Protein AF-A0A9E3WPT4-F1 (afdb_monomer)

pLDDT: mean 76.48, std 18.22, range [34.94, 95.88]

Solvent-accessible surface area (backbone atoms only — not comparable to full-atom values): 12917 Å² total; per-residue (Å²): 136,91,83,82,88,86,89,80,91,78,80,76,71,70,62,62,64,60,50,56,58,52,52,56,56,56,51,59,51,50,57,51,51,53,52,52,54,53,48,54,56,51,51,53,53,50,54,52,56,68,69,50,77,74,81,88,74,77,79,84,91,82,75,97,67,90,73,91,76,73,57,68,66,56,52,54,53,46,52,53,52,49,55,49,52,53,52,55,50,52,53,53,50,53,56,47,50,60,48,50,62,55,49,76,74,51,77,76,76,55,75,64,45,82,45,80,50,66,48,78,40,80,46,77,50,76,61,94,73,80,49,46,66,57,7,30,74,76,37,60,48,86,89,58,65,92,91,59,74,45,26,46,73,66,78,67,44,77,45,45,77,34,34,31,45,35,38,37,35,35,49,50,91,42,33,37,39,37,41,30,41,33,49,40,44,94,91,52,72,42,79,53,32,44,36,41,31,37,48,75,37,87,90,74,35,68,53,76,50,69,49,68,73,128

Mean predicted aligned error: 20.6 Å

Structure (mmCIF, N/CA/C/O backbone):
data_AF-A0A9E3WPT4-F1
#
_entry.id   AF-A0A9E3WPT4-F1
#
loop_
_atom_site.group_PDB
_atom_site.id
_atom_site.type_symbol
_atom_site.label_atom_id
_atom_site.label_alt_id
_atom_site.label_comp_id
_atom_site.label_asym_id
_atom_site.label_entity_id
_atom_site.label_seq_id
_atom_site.pdbx_PDB_ins_code
_atom_site.Cartn_x
_atom_site.Cartn_y
_atom_site.Cartn_z
_atom_site.occupancy
_atom_site.B_iso_or_equiv
_atom_site.auth_seq_id
_atom_site.auth_comp_id
_atom_site.auth_asym_id
_atom_site.auth_atom_id
_atom_site.pdbx_PDB_model_num
ATOM 1 N N . MET A 1 1 ? -0.551 27.616 -55.179 1.00 40.03 1 MET A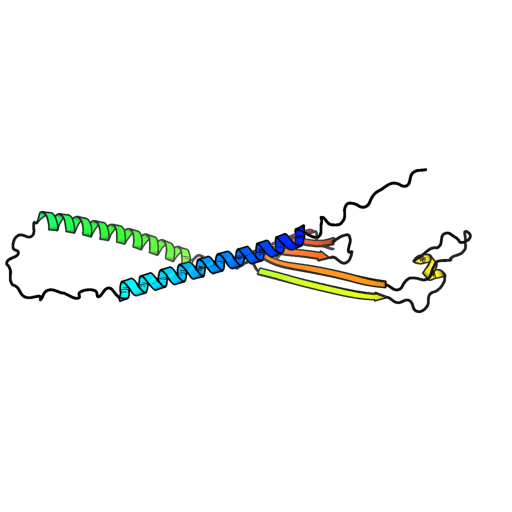 N 1
ATOM 2 C CA . MET A 1 1 ? -0.045 26.394 -54.520 1.00 40.03 1 MET A CA 1
AT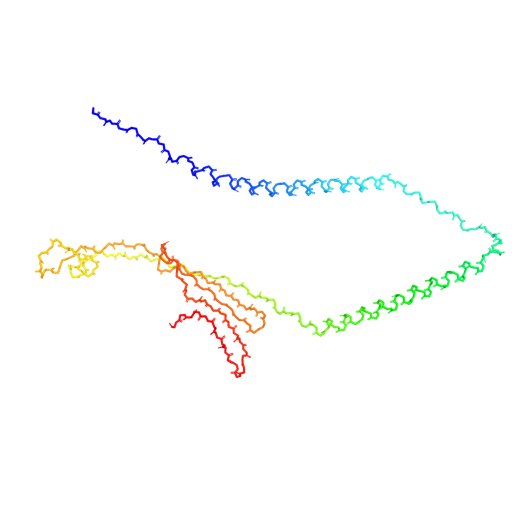OM 3 C C . MET A 1 1 ? 0.014 26.704 -53.032 1.00 40.03 1 MET A C 1
ATOM 5 O O . MET A 1 1 ? 0.693 27.646 -52.651 1.00 40.03 1 MET A O 1
ATOM 9 N N . ASN A 1 2 ? -0.850 26.050 -52.256 1.00 39.38 2 ASN A N 1
ATOM 10 C CA . ASN A 1 2 ? -1.179 26.371 -50.864 1.00 39.38 2 ASN A CA 1
ATOM 11 C C . ASN A 1 2 ? -0.056 25.981 -49.898 1.00 39.38 2 ASN A C 1
ATOM 13 O O . ASN A 1 2 ? 0.391 24.839 -49.936 1.00 39.38 2 ASN A O 1
ATOM 17 N N . ILE A 1 3 ? 0.295 26.871 -48.966 1.00 42.94 3 ILE A N 1
ATOM 18 C CA . ILE A 1 3 ? 0.948 26.488 -47.709 1.00 42.94 3 ILE A CA 1
ATOM 19 C C . ILE A 1 3 ? 0.059 26.988 -46.572 1.00 42.94 3 ILE A C 1
ATOM 21 O O . ILE A 1 3 ? -0.191 28.181 -46.416 1.00 42.94 3 ILE A O 1
ATOM 25 N N . SER A 1 4 ? -0.500 26.012 -45.864 1.00 37.66 4 SER A N 1
ATOM 26 C CA . SER A 1 4 ? -1.520 26.148 -44.834 1.00 37.66 4 SER A CA 1
ATOM 27 C C . SER A 1 4 ? -0.923 26.606 -43.508 1.00 37.66 4 SER A C 1
ATOM 29 O O . SER A 1 4 ? 0.033 26.027 -43.002 1.00 37.66 4 SER A O 1
ATOM 31 N N . CYS A 1 5 ? -1.597 27.590 -42.924 1.00 45.88 5 CYS A N 1
ATOM 32 C CA . CYS A 1 5 ? -1.591 27.982 -41.521 1.00 45.88 5 CYS A CA 1
ATOM 33 C C . CYS A 1 5 ? -1.822 26.778 -40.579 1.00 45.88 5 CYS A C 1
ATOM 35 O O . CYS A 1 5 ? -2.645 25.922 -40.914 1.00 45.88 5 CYS A O 1
ATOM 37 N N . ARG A 1 6 ? -1.129 26.737 -39.423 1.00 37.81 6 ARG A N 1
ATOM 38 C CA . ARG A 1 6 ? -1.549 26.117 -38.139 1.00 37.81 6 ARG A CA 1
ATOM 39 C C . ARG A 1 6 ? -0.474 26.319 -37.054 1.00 37.81 6 ARG A C 1
ATOM 41 O O . ARG A 1 6 ? 0.350 25.452 -36.795 1.00 37.81 6 ARG A O 1
ATOM 48 N N . THR A 1 7 ? -0.522 27.466 -36.386 1.00 45.69 7 THR A N 1
ATOM 49 C CA . THR A 1 7 ? 0.129 27.718 -35.089 1.00 45.69 7 THR A CA 1
ATOM 50 C C . THR A 1 7 ? -0.937 28.194 -34.116 1.00 45.69 7 THR A C 1
ATOM 52 O O . THR A 1 7 ? -1.120 29.384 -33.923 1.00 45.69 7 THR A O 1
ATOM 55 N N . PHE A 1 8 ? -1.687 27.266 -33.527 1.00 47.69 8 PHE A N 1
ATOM 56 C CA . PHE A 1 8 ? -2.511 27.528 -32.348 1.00 47.69 8 PHE A CA 1
ATOM 57 C C . PHE A 1 8 ? -2.683 26.217 -31.579 1.00 47.69 8 PHE A C 1
ATOM 59 O O . PHE A 1 8 ? -2.848 25.166 -32.190 1.00 47.69 8 PHE A O 1
ATOM 66 N N . SER A 1 9 ? -2.691 26.323 -30.249 1.00 48.53 9 SER A N 1
ATOM 67 C CA . SER A 1 9 ? -2.922 25.253 -29.266 1.00 48.53 9 SER A CA 1
ATOM 68 C C . SER A 1 9 ? -1.677 24.560 -28.696 1.00 48.53 9 SER A C 1
ATOM 70 O O . SER A 1 9 ? -1.458 23.375 -28.910 1.00 48.53 9 SER A O 1
ATOM 72 N N . CYS A 1 10 ? -0.906 25.286 -27.877 1.00 34.94 10 CYS A N 1
ATOM 73 C CA . CYS A 1 10 ? -0.169 24.652 -26.769 1.00 34.94 10 CYS A CA 1
ATOM 74 C C . CYS A 1 10 ? -0.022 25.522 -25.496 1.00 34.94 10 CYS A C 1
ATOM 76 O O . CYS A 1 10 ? 0.506 25.056 -24.495 1.00 34.94 10 CYS A O 1
ATOM 78 N N . CYS A 1 11 ? -0.540 26.760 -25.461 1.00 36.72 11 CYS A N 1
ATOM 79 C CA . CYS A 1 11 ? -0.411 27.637 -24.280 1.00 36.72 11 CYS A CA 1
ATOM 80 C C . CYS A 1 11 ? -1.522 27.501 -23.217 1.00 36.72 11 CYS A C 1
ATOM 82 O O . CYS A 1 11 ? -1.463 28.191 -22.206 1.00 36.72 11 CYS A O 1
ATOM 84 N N . ALA A 1 12 ? -2.532 26.642 -23.395 1.00 42.56 12 ALA A N 1
ATOM 85 C CA . ALA A 1 12 ? -3.694 26.623 -22.491 1.00 42.56 12 ALA A CA 1
ATOM 86 C C . ALA A 1 12 ? -3.575 25.675 -21.278 1.00 42.56 12 ALA A C 1
ATOM 88 O O . ALA A 1 12 ? -4.376 25.784 -20.356 1.00 42.56 12 ALA A O 1
ATOM 89 N N . LEU A 1 13 ? -2.589 24.771 -21.230 1.00 39.16 13 LEU A N 1
ATOM 90 C CA . LEU A 1 13 ? -2.502 23.756 -20.163 1.00 39.16 13 LEU A CA 1
ATOM 91 C C . LEU A 1 13 ? -1.505 24.078 -19.038 1.00 39.16 13 LEU A C 1
ATOM 93 O O . LEU A 1 13 ? -1.578 23.469 -17.976 1.00 39.16 13 LEU A O 1
ATOM 97 N N . ALA A 1 14 ? -0.646 25.087 -19.206 1.00 37.69 14 ALA A N 1
ATOM 98 C CA . ALA A 1 14 ? 0.262 25.535 -18.144 1.00 37.69 14 ALA A CA 1
ATOM 99 C C . ALA A 1 14 ? -0.396 26.505 -17.134 1.00 37.69 14 ALA A C 1
ATOM 101 O O . ALA A 1 14 ? 0.123 26.694 -16.039 1.00 37.69 14 ALA A O 1
ATOM 102 N N . ALA A 1 15 ? -1.558 27.091 -17.454 1.00 39.97 15 ALA A N 1
ATOM 103 C CA . ALA A 1 15 ? -2.248 28.045 -16.573 1.00 39.97 15 ALA A CA 1
ATOM 104 C C . ALA A 1 15 ? -3.173 27.383 -15.524 1.00 39.97 15 ALA A C 1
ATOM 106 O O . ALA A 1 15 ? -3.509 28.004 -14.515 1.00 39.97 15 ALA A O 1
ATOM 107 N N . GLY A 1 16 ? -3.577 26.122 -15.731 1.00 37.72 16 GLY A N 1
ATOM 108 C CA . GLY A 1 16 ? -4.535 25.420 -14.862 1.00 37.72 16 GLY A CA 1
ATOM 109 C C . GLY A 1 16 ? -3.935 24.806 -13.591 1.00 37.72 16 GLY A C 1
ATOM 110 O O . GLY A 1 16 ? -4.623 24.681 -12.586 1.00 37.72 16 GLY A O 1
ATOM 111 N N . ILE A 1 17 ? -2.646 24.453 -13.606 1.00 41.56 17 ILE A N 1
ATOM 112 C CA . ILE A 1 17 ? -1.978 23.801 -12.460 1.00 41.56 17 ILE A CA 1
ATOM 113 C C . ILE A 1 17 ? -1.313 24.840 -11.535 1.00 41.56 17 ILE A C 1
ATOM 115 O O . ILE A 1 17 ? -1.207 24.635 -10.328 1.00 41.56 17 ILE A O 1
ATOM 119 N N . LEU A 1 18 ? -0.953 26.014 -12.066 1.00 36.69 18 LEU A N 1
ATOM 120 C CA . LEU A 1 18 ? -0.495 27.157 -11.262 1.00 36.69 18 LEU A CA 1
ATOM 121 C C . LEU A 1 18 ? -1.641 27.856 -10.505 1.00 36.69 18 LEU A C 1
ATOM 123 O O . LEU A 1 18 ? -1.402 28.471 -9.469 1.00 36.69 18 LEU A O 1
ATOM 127 N N . SER A 1 19 ? -2.889 27.725 -10.964 1.00 43.25 19 SER A N 1
ATOM 128 C CA . SER A 1 19 ? -4.064 28.319 -10.306 1.00 43.25 19 SER A CA 1
ATOM 129 C C . SER A 1 19 ? -4.611 27.472 -9.146 1.00 43.25 19 SER A C 1
ATOM 131 O O . SER A 1 19 ? -5.121 28.037 -8.178 1.00 43.25 19 SER A O 1
ATOM 133 N N . SER A 1 20 ? -4.441 26.144 -9.162 1.00 42.16 20 SER A N 1
ATOM 134 C CA . SER A 1 20 ? -4.868 25.273 -8.052 1.00 42.16 20 SER A CA 1
ATOM 135 C C . SER A 1 20 ? -3.936 25.328 -6.833 1.00 42.16 20 SER A C 1
ATOM 137 O O . SER A 1 20 ? -4.406 25.187 -5.706 1.00 42.16 20 SER A O 1
ATOM 139 N N . LEU A 1 21 ? -2.634 25.582 -7.028 1.00 41.78 21 LEU A N 1
ATOM 140 C CA . LEU A 1 21 ? -1.684 25.797 -5.924 1.00 41.78 21 LEU A CA 1
ATOM 141 C C . LEU A 1 21 ? -1.826 27.184 -5.276 1.00 41.78 21 LEU A C 1
ATOM 143 O O . LEU A 1 21 ? -1.669 27.302 -4.063 1.00 41.78 21 LEU A O 1
ATOM 147 N N . ALA A 1 22 ? -2.196 28.215 -6.044 1.00 44.28 22 ALA A N 1
ATOM 148 C CA . ALA A 1 22 ? -2.520 29.530 -5.488 1.00 44.28 22 ALA A CA 1
ATOM 149 C C . ALA A 1 22 ? -3.795 29.481 -4.622 1.00 44.28 22 ALA A C 1
ATOM 151 O O . ALA A 1 22 ? -3.831 30.055 -3.536 1.00 44.28 22 ALA A O 1
ATOM 152 N N . GLY A 1 23 ? -4.821 28.736 -5.056 1.00 45.69 23 GLY A N 1
ATOM 153 C CA . GLY A 1 23 ? -6.081 28.591 -4.319 1.00 45.69 23 GLY A CA 1
ATOM 154 C C . GLY A 1 23 ? -5.923 27.969 -2.926 1.00 45.69 23 GLY A C 1
ATOM 155 O O . GLY A 1 23 ? -6.520 28.468 -1.974 1.00 45.69 23 GLY A O 1
ATOM 156 N N . ALA A 1 24 ? -5.082 26.939 -2.786 1.00 46.06 24 ALA A N 1
ATOM 157 C CA . ALA A 1 24 ? -4.849 26.262 -1.507 1.00 46.06 24 ALA A CA 1
ATOM 158 C C . ALA A 1 24 ? -4.057 27.121 -0.500 1.00 46.06 24 ALA A C 1
ATOM 160 O O . ALA A 1 24 ? -4.400 27.125 0.681 1.00 46.06 24 ALA A O 1
ATOM 161 N N . LEU A 1 25 ? -3.069 27.909 -0.956 1.00 44.69 25 LEU A N 1
ATOM 162 C CA . LEU A 1 25 ? -2.366 28.865 -0.085 1.00 44.69 25 LEU A CA 1
ATOM 163 C C . LEU A 1 25 ? -3.316 29.961 0.436 1.00 44.69 25 LEU A C 1
ATOM 165 O O . LEU A 1 25 ? -3.292 30.275 1.623 1.00 44.69 25 LEU A O 1
ATOM 169 N N . THR A 1 26 ? -4.216 30.476 -0.415 1.00 56.88 26 THR A N 1
ATOM 170 C CA . THR A 1 26 ? -5.190 31.508 0.005 1.00 56.88 26 THR A CA 1
ATOM 171 C C . THR A 1 26 ? -6.278 30.997 0.950 1.00 56.88 26 THR A C 1
ATOM 173 O O . THR A 1 26 ? -6.945 31.798 1.602 1.00 56.88 26 THR A O 1
ATOM 176 N N . ALA A 1 27 ? -6.540 29.687 0.983 1.00 55.09 27 ALA A N 1
ATOM 177 C CA . ALA A 1 27 ? -7.531 29.110 1.890 1.00 55.09 27 ALA A CA 1
ATOM 178 C C . ALA A 1 27 ? -6.975 29.054 3.321 1.00 55.09 27 ALA A C 1
ATOM 180 O O . ALA A 1 27 ? -7.631 29.512 4.250 1.00 55.09 27 ALA A O 1
ATOM 181 N N . GLN A 1 28 ? -5.724 28.612 3.472 1.00 59.56 28 GLN A N 1
ATOM 182 C CA . GLN A 1 28 ? -5.052 28.553 4.769 1.00 59.56 28 GLN A CA 1
ATOM 183 C C . GLN A 1 28 ? -4.740 29.950 5.345 1.00 59.56 28 GLN A C 1
ATOM 185 O O . GLN A 1 28 ? -4.814 30.141 6.557 1.00 59.56 28 GLN A O 1
ATOM 190 N N . GLU A 1 29 ? -4.443 30.947 4.501 1.00 60.50 29 GLU A N 1
ATOM 191 C CA . GLU A 1 29 ? -4.287 32.343 4.950 1.00 60.50 29 GLU A CA 1
ATOM 192 C C . GLU A 1 29 ? -5.605 32.973 5.428 1.00 60.50 29 GLU A C 1
ATOM 194 O O . GLU A 1 29 ? -5.600 33.746 6.387 1.00 60.50 29 GLU A O 1
ATOM 199 N N . ARG A 1 30 ? -6.740 32.626 4.803 1.00 60.69 30 ARG A N 1
ATOM 200 C CA . ARG A 1 30 ? -8.061 33.125 5.217 1.00 60.69 30 ARG A CA 1
ATOM 201 C C . ARG A 1 30 ? -8.444 32.620 6.606 1.00 60.69 30 ARG A C 1
ATOM 203 O O . ARG A 1 30 ? -8.809 33.437 7.451 1.00 60.69 30 ARG A O 1
ATOM 210 N N . ASP A 1 31 ? -8.248 31.332 6.869 1.00 73.94 31 ASP A N 1
ATOM 211 C CA . ASP A 1 31 ? -8.506 30.736 8.187 1.00 73.94 31 ASP A CA 1
ATOM 212 C C . ASP A 1 31 ? -7.620 31.363 9.276 1.00 73.94 31 ASP A C 1
ATOM 214 O O . ASP A 1 31 ? -8.067 31.614 10.396 1.00 73.94 31 ASP A O 1
ATOM 218 N N . PHE A 1 32 ? -6.363 31.678 8.945 1.00 80.06 32 PHE A N 1
ATOM 219 C CA . PHE A 1 32 ? -5.447 32.321 9.885 1.00 80.06 32 PHE A CA 1
ATOM 220 C C . PHE A 1 32 ? -5.837 33.776 10.190 1.00 80.06 32 PHE A C 1
ATOM 222 O O . PHE A 1 32 ? -5.773 34.192 11.348 1.00 80.06 32 PHE A O 1
ATOM 229 N N . SER A 1 33 ? -6.293 34.538 9.187 1.00 82.69 33 SER A N 1
ATOM 230 C CA . SER A 1 33 ? -6.794 35.904 9.407 1.00 82.69 33 SER A CA 1
ATOM 231 C C . SER A 1 33 ? -8.047 35.936 10.287 1.00 82.69 33 SER A C 1
ATOM 233 O O . SER A 1 33 ? -8.133 36.757 11.197 1.00 82.69 33 SER A O 1
ATOM 235 N N . GLU A 1 34 ? -8.969 34.986 10.100 1.00 87.06 34 GLU A N 1
ATOM 236 C CA . GLU A 1 34 ? -10.194 34.911 10.899 1.00 87.06 34 GLU A CA 1
ATOM 237 C C . GLU A 1 34 ? -9.883 34.584 12.367 1.00 87.06 34 GLU A C 1
ATOM 239 O O . GLU A 1 34 ? -10.488 35.141 13.286 1.00 87.06 34 GLU A O 1
ATOM 244 N N . LEU A 1 35 ? -8.901 33.711 12.611 1.00 86.56 35 LEU A N 1
ATOM 245 C CA . LEU A 1 35 ? -8.448 33.391 13.964 1.00 86.56 35 LEU A CA 1
ATOM 246 C C . LEU A 1 35 ? -7.810 34.597 14.663 1.00 86.56 35 LEU A C 1
ATOM 248 O O . LEU A 1 35 ? -8.087 34.821 15.843 1.00 86.56 35 LEU A O 1
ATOM 252 N N . LEU A 1 36 ? -7.004 35.386 13.948 1.00 90.00 36 LEU A N 1
ATOM 253 C CA . LEU A 1 36 ? -6.407 36.619 14.473 1.00 90.00 36 LEU A CA 1
ATOM 254 C C . LEU A 1 36 ? -7.472 37.663 14.833 1.00 90.00 36 LEU A C 1
ATOM 256 O O . LEU A 1 36 ? -7.416 38.245 15.917 1.00 90.00 36 LEU A O 1
ATOM 260 N N . ASP A 1 37 ? -8.477 37.852 13.979 1.00 92.81 37 ASP A N 1
ATOM 261 C CA . ASP A 1 37 ? -9.569 38.796 14.238 1.00 92.81 37 ASP A CA 1
ATOM 262 C C . ASP A 1 37 ? -10.418 38.375 15.447 1.00 92.81 37 ASP A C 1
ATOM 264 O O . ASP A 1 37 ? -10.778 39.207 16.287 1.00 92.81 37 ASP A O 1
ATOM 268 N N . ARG A 1 38 ? -10.693 37.072 15.596 1.00 91.62 38 ARG A N 1
ATOM 269 C CA . ARG A 1 38 ? -11.413 36.536 16.764 1.00 91.62 38 ARG A CA 1
ATOM 270 C C . ARG A 1 38 ? -10.614 36.689 18.055 1.00 91.62 38 ARG A C 1
ATOM 272 O O . ARG A 1 38 ? -11.216 36.969 19.092 1.00 91.62 38 ARG A O 1
ATOM 279 N N . LEU A 1 39 ? -9.291 36.524 18.000 1.00 93.31 39 LEU A N 1
ATOM 280 C CA . LEU A 1 39 ? -8.411 36.726 19.151 1.00 93.31 39 LEU A CA 1
ATOM 281 C C . LEU A 1 39 ? -8.426 38.195 19.599 1.00 93.31 39 LEU A C 1
ATOM 283 O O . LEU A 1 39 ? -8.692 38.475 20.766 1.00 93.31 39 LEU A O 1
ATOM 287 N N . ASN A 1 40 ? -8.253 39.128 18.658 1.00 92.81 40 ASN A N 1
ATOM 288 C CA . ASN A 1 40 ? -8.274 40.567 18.934 1.00 92.81 40 ASN A CA 1
ATOM 289 C C . ASN A 1 40 ? -9.625 41.026 19.512 1.00 92.81 40 ASN A C 1
ATOM 291 O O . ASN A 1 40 ? -9.674 41.818 20.454 1.00 92.81 40 ASN A O 1
ATOM 295 N N . ALA A 1 41 ? -10.738 40.501 18.989 1.00 94.38 41 ALA A N 1
ATOM 296 C CA . ALA A 1 41 ? -12.070 40.796 19.518 1.00 94.38 41 ALA A CA 1
ATOM 297 C C . ALA A 1 41 ? -12.272 40.258 20.948 1.00 94.38 41 ALA A C 1
ATOM 299 O O . ALA A 1 41 ? -12.946 40.896 21.762 1.00 94.38 41 ALA A O 1
ATOM 300 N N . ALA A 1 42 ? -11.695 39.095 21.266 1.00 91.06 42 ALA A N 1
ATOM 301 C CA . ALA A 1 42 ? -11.746 38.527 22.608 1.00 91.06 42 ALA A CA 1
ATOM 302 C C . ALA A 1 42 ? -10.904 39.340 23.607 1.00 91.06 42 ALA A C 1
ATOM 304 O O . ALA A 1 42 ? -11.383 39.610 24.709 1.00 91.06 42 ALA A O 1
ATOM 305 N N . GLU A 1 43 ? -9.705 39.785 23.217 1.00 91.62 43 GLU A N 1
ATOM 306 C CA . GLU A 1 43 ? -8.851 40.636 24.058 1.00 91.62 43 GLU A CA 1
ATOM 307 C C . GLU A 1 43 ? -9.507 41.985 24.376 1.00 91.62 43 GLU A C 1
ATOM 309 O O . GLU A 1 43 ? -9.530 42.398 25.536 1.00 91.62 43 GLU A O 1
ATOM 314 N N . LEU A 1 44 ? -10.128 42.635 23.385 1.00 93.88 44 LEU A N 1
ATOM 315 C CA . LEU A 1 44 ? -10.851 43.896 23.596 1.00 93.88 44 LEU A CA 1
ATOM 316 C C . LEU A 1 44 ? -11.988 43.755 24.614 1.00 93.88 44 LEU A C 1
ATOM 318 O O . LEU A 1 44 ? -12.183 44.623 25.464 1.00 93.88 44 LEU A O 1
ATOM 322 N N . ARG A 1 45 ? -12.723 42.641 24.563 1.00 88.75 45 ARG A N 1
ATOM 323 C CA . ARG A 1 45 ? -13.820 42.379 25.500 1.00 88.75 45 ARG A CA 1
ATOM 324 C C . ARG A 1 45 ? -13.325 42.164 26.929 1.00 88.75 45 ARG A C 1
ATOM 326 O O . ARG A 1 45 ? -14.007 42.564 27.869 1.00 88.75 45 ARG A O 1
ATOM 333 N N . ILE A 1 46 ? -12.166 41.531 27.102 1.00 84.12 46 ILE A N 1
ATOM 334 C CA . ILE A 1 46 ? -11.552 41.347 28.423 1.00 84.12 46 ILE A CA 1
ATOM 335 C C . ILE A 1 46 ? -11.108 42.700 28.979 1.00 84.12 46 ILE A C 1
ATOM 337 O O . ILE A 1 46 ? -11.451 43.010 30.114 1.00 84.12 46 ILE A O 1
ATOM 341 N N . GLN A 1 47 ? -10.467 43.546 28.169 1.00 86.56 47 GLN A N 1
ATOM 342 C CA . GLN A 1 47 ? -10.085 44.898 28.594 1.00 86.56 47 GLN A CA 1
ATOM 343 C C . GLN A 1 47 ? -11.293 45.757 28.988 1.00 86.56 47 GLN A C 1
ATOM 345 O O . GLN A 1 47 ? -11.231 46.496 29.969 1.00 86.56 47 GLN A O 1
ATOM 350 N N . GLU A 1 48 ? -12.417 45.646 28.273 1.00 86.69 48 GLU A N 1
ATOM 351 C CA . GLU A 1 48 ? -13.655 46.336 28.648 1.00 86.69 48 GLU A CA 1
ATOM 352 C C . GLU A 1 48 ? -14.175 45.855 30.014 1.00 86.69 48 GLU A C 1
ATOM 354 O O . GLU A 1 48 ? -14.545 46.671 30.861 1.00 86.69 48 GLU A O 1
ATOM 359 N N . LEU A 1 49 ? -14.155 44.541 30.259 1.00 79.25 49 LEU A N 1
ATOM 360 C CA . LEU A 1 49 ? -14.572 43.955 31.534 1.00 79.25 49 LEU A CA 1
ATOM 361 C C . LEU A 1 49 ? -13.628 44.317 32.686 1.00 79.25 49 LEU A C 1
ATOM 363 O O . LEU A 1 49 ? -14.104 44.546 33.793 1.00 79.25 49 LEU A O 1
ATOM 367 N N . GLU A 1 50 ? -12.326 44.411 32.427 1.00 77.44 50 GLU A N 1
ATOM 368 C CA . GLU A 1 50 ? -11.325 44.844 33.407 1.00 77.44 50 GLU A CA 1
ATOM 369 C C . GLU A 1 50 ? -11.421 46.344 33.707 1.00 77.44 50 GLU A C 1
ATOM 371 O O . GLU A 1 50 ? -11.227 46.755 34.847 1.00 77.44 50 GLU A O 1
ATOM 376 N N . SER A 1 51 ? -11.780 47.167 32.716 1.00 78.00 51 SER A N 1
ATOM 377 C CA . SER A 1 51 ? -12.010 48.609 32.906 1.00 78.00 51 SER A CA 1
ATOM 378 C C . SER A 1 51 ? -13.288 48.918 33.689 1.00 78.00 51 SER A C 1
ATOM 380 O O . SER A 1 51 ? -13.467 50.018 34.217 1.00 78.00 51 SER A O 1
ATOM 382 N N . ARG A 1 52 ? -14.198 47.944 33.765 1.00 74.69 52 ARG A N 1
ATOM 383 C CA . ARG A 1 52 ? -15.445 48.059 34.502 1.00 74.69 52 ARG A CA 1
ATOM 384 C C . ARG A 1 52 ? -15.195 47.668 35.955 1.00 74.69 52 ARG A C 1
ATOM 386 O O . ARG A 1 52 ? -15.422 46.527 36.343 1.00 74.69 52 ARG A O 1
ATOM 393 N N . ASP A 1 53 ? -14.779 48.644 36.761 1.00 59.88 53 ASP A N 1
ATOM 394 C CA . ASP A 1 53 ? -14.742 48.527 38.222 1.00 59.88 53 ASP A CA 1
ATOM 395 C C . ASP A 1 53 ? -16.090 47.990 38.733 1.00 59.88 53 ASP A C 1
ATOM 397 O O . ASP A 1 53 ? -17.129 48.654 38.667 1.00 59.88 53 ASP A O 1
ATOM 401 N N . VAL A 1 54 ? -16.089 46.748 39.218 1.00 60.28 54 VAL A N 1
ATOM 402 C CA . VAL A 1 54 ? -17.243 46.141 39.882 1.00 60.28 54 VAL A CA 1
ATOM 403 C C . VAL A 1 54 ? -17.408 46.850 41.227 1.00 60.28 54 VAL A C 1
ATOM 405 O O . VAL A 1 54 ? -16.506 46.754 42.063 1.00 60.28 54 VAL A O 1
ATOM 408 N N . PRO A 1 55 ? -18.533 47.534 41.508 1.00 54.09 55 PRO A N 1
ATOM 409 C CA . PRO A 1 55 ? -18.731 48.135 42.816 1.00 54.09 55 PRO A CA 1
ATOM 410 C C . PRO A 1 55 ? -18.884 47.017 43.853 1.00 54.09 55 PRO A C 1
ATOM 412 O O . PRO A 1 55 ? -19.933 46.380 43.948 1.00 54.09 55 PRO A O 1
ATOM 415 N N . GLN A 1 56 ? -17.850 46.779 44.661 1.00 60.12 56 GLN A N 1
ATOM 416 C CA . GLN A 1 56 ? -17.983 46.014 45.898 1.00 60.12 56 GLN A CA 1
ATOM 417 C C . GLN A 1 56 ? -18.698 46.879 46.941 1.00 60.12 56 GLN A C 1
ATOM 419 O O . GLN A 1 56 ? -18.083 47.399 47.867 1.00 60.12 56 GLN A O 1
ATOM 424 N N . HIS A 1 57 ? -20.012 47.059 46.796 1.00 49.31 57 HIS A N 1
ATOM 425 C CA . HIS A 1 57 ? -20.831 47.582 47.883 1.00 49.31 57 HIS A CA 1
ATOM 426 C C . HIS A 1 57 ? -21.712 46.470 48.444 1.00 49.31 57 HIS A C 1
ATOM 428 O O . HIS A 1 57 ? -22.847 46.262 48.023 1.00 49.31 57 HIS A O 1
ATOM 434 N N . LEU A 1 58 ? -21.152 45.729 49.401 1.00 56.66 58 LEU A N 1
ATOM 435 C CA . LEU A 1 58 ? -21.943 44.918 50.318 1.00 56.66 58 LEU A CA 1
ATOM 436 C C . LEU A 1 58 ? -22.511 45.852 51.400 1.00 56.66 58 LEU A C 1
ATOM 438 O O . LEU A 1 58 ? -21.735 46.588 52.018 1.00 56.66 58 LEU A O 1
ATOM 442 N N . PRO A 1 59 ? -23.831 45.856 51.648 1.00 58.97 59 PRO A N 1
ATOM 443 C CA . PRO A 1 59 ? -24.390 46.612 52.758 1.00 58.97 59 PRO A CA 1
ATOM 444 C C . PRO A 1 59 ? -23.950 45.999 54.102 1.00 58.97 59 PRO A C 1
ATOM 446 O O . PRO A 1 59 ? -23.807 44.776 54.205 1.00 58.97 59 PRO A O 1
ATOM 449 N N . PRO A 1 60 ? -23.743 46.818 55.150 1.00 53.09 60 PRO A N 1
ATOM 450 C CA . PRO A 1 60 ? -23.346 46.324 56.462 1.00 53.09 60 PRO A CA 1
ATOM 451 C C . PRO A 1 60 ? -24.467 45.495 57.103 1.00 53.09 60 PRO A C 1
ATOM 453 O O . PRO A 1 60 ? -25.614 45.928 57.216 1.00 53.09 60 PRO A O 1
ATOM 456 N N . ILE A 1 61 ? -24.111 44.291 57.552 1.00 49.91 61 ILE A N 1
ATOM 457 C CA . ILE A 1 61 ? -24.981 43.384 58.303 1.00 49.91 61 ILE A CA 1
ATOM 458 C C . ILE A 1 61 ? -25.123 43.941 59.723 1.00 49.91 61 ILE A C 1
ATOM 460 O O . ILE A 1 61 ? -24.206 43.825 60.533 1.00 49.91 61 ILE A O 1
ATOM 464 N N . GLY A 1 62 ? -26.260 44.570 60.025 1.00 49.00 62 GLY A N 1
ATOM 465 C CA . GLY A 1 62 ? -26.507 45.093 61.369 1.00 49.00 62 GLY A CA 1
ATOM 466 C C . GLY A 1 62 ? -27.691 46.044 61.480 1.00 49.00 62 GLY A C 1
ATOM 467 O O . GLY A 1 62 ? -27.521 47.180 61.905 1.00 49.00 62 GLY A O 1
ATOM 468 N N . ALA A 1 63 ? -28.896 45.597 61.130 1.00 41.97 63 ALA A N 1
ATOM 469 C CA . ALA A 1 63 ? -30.121 46.265 61.561 1.00 41.97 63 ALA A CA 1
ATOM 470 C C . ALA A 1 63 ? -31.158 45.206 61.940 1.00 41.97 63 ALA A C 1
ATOM 472 O O . ALA A 1 63 ? -31.643 44.450 61.103 1.00 41.97 63 ALA A O 1
ATOM 473 N N . SER A 1 64 ? -31.455 45.125 63.234 1.00 55.12 64 SER A N 1
ATOM 474 C CA . SER A 1 64 ? -32.521 44.315 63.812 1.00 55.12 64 SER A CA 1
ATOM 475 C C . SER A 1 64 ? -33.882 44.890 63.407 1.00 55.12 64 SER A C 1
ATOM 477 O O . SER A 1 64 ? -34.434 45.746 64.098 1.00 55.12 64 SER A O 1
ATOM 479 N N . GLY A 1 65 ? -34.406 44.453 62.264 1.00 41.19 65 GLY A N 1
ATOM 480 C CA . GLY A 1 65 ? -35.798 44.657 61.875 1.00 41.19 65 GLY A CA 1
ATOM 481 C C . GLY A 1 65 ? -36.605 43.389 62.139 1.00 41.19 65 GLY A C 1
ATOM 482 O O . GLY A 1 65 ? -36.186 42.298 61.775 1.00 41.19 65 GLY A O 1
ATOM 483 N N . ASN A 1 66 ? -37.766 43.514 62.778 1.00 53.56 66 ASN A N 1
ATOM 484 C CA . ASN A 1 66 ? -38.747 42.434 62.867 1.00 53.56 66 ASN A CA 1
ATOM 485 C C . ASN A 1 66 ? -39.243 42.061 61.456 1.00 53.56 66 ASN A C 1
ATOM 487 O O . ASN A 1 66 ? -40.089 42.760 60.906 1.00 53.56 66 ASN A O 1
ATOM 491 N N . TYR A 1 67 ? -38.774 40.942 60.898 1.00 50.12 67 TYR A N 1
ATOM 492 C CA . TYR A 1 67 ? -39.294 40.346 59.653 1.00 50.12 67 TYR A CA 1
ATOM 493 C C . TYR A 1 67 ? -40.328 39.247 59.953 1.00 50.12 67 TYR A C 1
ATOM 495 O O . TYR A 1 67 ? -40.315 38.168 59.368 1.00 50.12 67 TYR A O 1
ATOM 503 N N . ALA A 1 68 ? -41.221 39.476 60.915 1.00 51.19 68 ALA A N 1
ATOM 504 C CA . ALA A 1 68 ? -42.305 38.542 61.214 1.00 51.19 68 ALA A CA 1
ATOM 505 C C . ALA A 1 68 ? -43.475 38.770 60.243 1.00 51.19 68 ALA A C 1
ATOM 507 O O . ALA A 1 68 ? -44.516 39.308 60.605 1.00 51.19 68 ALA A O 1
ATOM 508 N N . SER A 1 69 ? -43.251 38.448 58.973 1.00 56.31 69 SER A N 1
ATOM 509 C CA . SER A 1 69 ? -44.279 38.170 57.955 1.00 56.31 69 SER A CA 1
ATOM 510 C C . SER A 1 69 ? -43.588 37.717 56.667 1.00 56.31 69 SER A C 1
ATOM 512 O O . SER A 1 69 ? -43.773 38.276 55.591 1.00 56.31 69 SER A O 1
ATOM 514 N N . PHE A 1 70 ? -42.743 36.691 56.785 1.00 53.06 70 PHE A N 1
ATOM 515 C CA . PHE A 1 70 ? -42.373 35.890 55.628 1.00 53.06 70 PHE A CA 1
ATOM 516 C C . PHE A 1 70 ? -43.584 35.017 55.297 1.00 53.06 70 PHE A C 1
ATOM 518 O O . PHE A 1 70 ? -43.990 34.173 56.095 1.00 53.06 70 PHE A O 1
ATOM 525 N N . ASP A 1 71 ? -44.230 35.339 54.184 1.00 60.62 71 ASP A N 1
ATOM 526 C CA . ASP A 1 71 ? -45.431 34.687 53.680 1.00 60.62 71 ASP A CA 1
ATOM 527 C C . ASP A 1 71 ? -45.259 33.157 53.671 1.00 60.62 71 ASP A C 1
ATOM 529 O O . ASP A 1 71 ? -44.402 32.618 52.969 1.00 60.62 71 ASP A O 1
ATOM 533 N N . SER A 1 72 ? -46.077 32.445 54.452 1.00 60.53 72 SER A N 1
ATOM 534 C CA . SER A 1 72 ? -46.055 30.978 54.536 1.00 60.53 72 SER A CA 1
ATOM 535 C C . SER A 1 72 ? -46.323 30.311 53.182 1.00 60.53 72 SER A C 1
ATOM 537 O O . SER A 1 72 ? -45.942 29.157 52.975 1.00 60.53 72 SER A O 1
ATOM 539 N N . SER A 1 73 ? -46.919 31.042 52.232 1.00 62.09 73 SER A N 1
ATOM 540 C CA . SER A 1 73 ? -47.099 30.596 50.851 1.00 62.09 73 SER A CA 1
ATOM 541 C C . SER A 1 73 ? -45.777 30.539 50.069 1.00 62.09 73 SER A C 1
ATOM 543 O O . SER A 1 73 ? -45.567 29.621 49.270 1.00 62.09 73 SER A O 1
ATOM 545 N N . PHE A 1 74 ? -44.850 31.466 50.337 1.00 65.81 74 PHE A N 1
ATOM 546 C CA . PHE A 1 74 ? -43.524 31.485 49.722 1.00 65.81 74 PHE A CA 1
ATOM 547 C C . PHE A 1 74 ? -42.663 30.335 50.246 1.00 65.81 74 PHE A C 1
ATOM 549 O O . PHE A 1 74 ? -41.970 29.688 49.464 1.00 65.81 74 PHE A O 1
ATOM 556 N N . ASP A 1 75 ? -42.764 30.029 51.540 1.00 71.44 75 ASP A N 1
ATOM 557 C CA . ASP A 1 75 ? -42.025 28.933 52.174 1.00 71.44 75 ASP A CA 1
ATOM 558 C C . ASP A 1 75 ? -42.514 27.560 51.676 1.00 71.44 75 ASP A C 1
ATOM 560 O O . ASP A 1 75 ? -41.718 26.695 51.307 1.00 71.44 75 ASP A O 1
ATOM 564 N N . ALA A 1 76 ? -43.833 27.393 51.520 1.00 73.69 76 ALA A N 1
ATOM 565 C CA . ALA A 1 76 ? -44.426 26.198 50.916 1.00 73.69 76 ALA A CA 1
ATOM 566 C C . ALA A 1 76 ? -44.058 26.038 49.425 1.00 73.69 76 ALA A C 1
ATOM 568 O O . ALA A 1 76 ? -43.749 24.934 48.968 1.00 73.69 76 ALA A O 1
ATOM 569 N N . SER A 1 77 ? -44.045 27.138 48.664 1.00 80.44 77 SER A N 1
ATOM 570 C CA . SER A 1 77 ? -43.611 27.157 47.259 1.00 80.44 77 SER A CA 1
ATOM 571 C C . SER A 1 77 ? -42.120 26.826 47.116 1.00 80.44 77 SER A C 1
ATOM 573 O O . SER A 1 77 ? -41.727 26.053 46.237 1.00 80.44 77 SER A O 1
ATOM 575 N N . MET A 1 78 ? -41.282 27.350 48.015 1.00 81.62 78 MET A N 1
ATOM 576 C CA . MET A 1 78 ? -39.848 27.077 48.037 1.00 81.62 78 MET A CA 1
ATOM 577 C C . MET A 1 78 ? -39.561 25.623 48.408 1.00 81.62 78 MET A C 1
ATOM 579 O O . MET A 1 78 ? -38.798 24.969 47.702 1.00 81.62 78 MET A O 1
ATOM 583 N N . ALA A 1 79 ? -40.228 25.086 49.432 1.00 84.19 79 ALA A N 1
ATOM 584 C CA . ALA A 1 79 ? -40.119 23.679 49.811 1.00 84.19 79 ALA A CA 1
ATOM 585 C C . ALA A 1 79 ? -40.518 22.744 48.655 1.00 84.19 79 ALA A C 1
ATOM 587 O O . ALA A 1 79 ? -39.838 21.753 48.389 1.00 84.19 79 ALA A O 1
ATOM 588 N N . GLY A 1 80 ? -41.567 23.092 47.900 1.00 87.38 80 GLY A N 1
ATOM 589 C CA . GLY A 1 80 ? -41.958 22.360 46.693 1.00 87.38 80 GLY A CA 1
ATOM 590 C C . GLY A 1 80 ? -40.885 22.380 45.597 1.00 87.38 80 GLY A C 1
ATOM 591 O O . GLY A 1 80 ? -40.596 21.348 44.989 1.00 87.38 80 GLY A O 1
ATOM 592 N N . ARG A 1 81 ? -40.248 23.535 45.363 1.00 89.00 81 ARG A N 1
ATOM 593 C CA . ARG A 1 81 ? -39.135 23.665 44.404 1.00 89.00 81 ARG A CA 1
ATOM 594 C C . ARG A 1 81 ? -37.892 22.894 44.849 1.00 89.00 81 ARG A C 1
ATOM 596 O O . ARG A 1 81 ? -37.229 22.304 44.001 1.00 89.00 81 ARG A O 1
ATOM 603 N N . LEU A 1 82 ? -37.598 22.885 46.146 1.00 92.56 82 LEU A N 1
ATOM 604 C CA . LEU A 1 82 ? -36.438 22.209 46.726 1.00 92.56 82 LEU A CA 1
ATOM 605 C C . LEU A 1 82 ? -36.581 20.686 46.609 1.00 92.56 82 LEU A C 1
ATOM 607 O O . LEU A 1 82 ? -35.710 20.041 46.035 1.00 92.56 82 LEU A O 1
ATOM 611 N N . ASN A 1 83 ? -37.743 20.145 46.985 1.00 92.56 83 ASN A N 1
ATOM 612 C CA . ASN A 1 83 ? -38.057 18.722 46.811 1.00 92.56 83 ASN A CA 1
ATOM 613 C C . ASN A 1 83 ? -37.974 18.283 45.343 1.00 92.56 83 ASN A C 1
ATOM 615 O O . ASN A 1 83 ? -37.480 17.200 45.028 1.00 92.56 83 ASN A O 1
ATOM 619 N N . ARG A 1 84 ? -38.438 19.132 44.418 1.00 92.31 84 ARG A N 1
ATOM 620 C CA . ARG A 1 84 ? -38.326 18.855 42.985 1.00 92.31 84 ARG A CA 1
ATOM 621 C C . ARG A 1 84 ? -36.866 18.800 42.538 1.00 92.31 84 ARG A C 1
ATOM 623 O O . ARG A 1 84 ? -36.488 17.836 41.878 1.00 92.31 84 ARG A O 1
ATOM 630 N N . LEU A 1 85 ? -36.056 19.789 42.911 1.00 92.75 85 LEU A N 1
ATOM 631 C CA . LEU A 1 85 ? -34.633 19.819 42.565 1.00 92.75 85 LEU A CA 1
ATOM 632 C C . LEU A 1 85 ? -33.884 18.616 43.138 1.00 92.75 85 LEU A C 1
ATOM 634 O O . LEU A 1 85 ? -33.092 18.013 42.422 1.00 92.75 85 LEU A O 1
ATOM 638 N N . GLU A 1 86 ? -34.168 18.225 44.380 1.00 94.00 86 GLU A N 1
ATOM 639 C CA . GLU A 1 86 ? -33.580 17.034 45.000 1.00 94.00 86 GLU A CA 1
ATOM 640 C C . GLU A 1 86 ? -33.966 15.752 44.255 1.00 94.00 86 GLU A C 1
ATOM 642 O O . GLU A 1 86 ? -33.109 14.901 44.012 1.00 94.00 86 GLU A O 1
ATOM 647 N N . SER A 1 87 ? -35.225 15.634 43.819 1.00 93.75 87 SER A N 1
ATOM 648 C CA . SER A 1 87 ? -35.679 14.487 43.024 1.00 93.75 87 SER A CA 1
ATOM 649 C C . SER A 1 87 ? -35.023 14.430 41.639 1.00 93.75 87 SER A C 1
ATOM 651 O O . SER A 1 87 ? -34.552 13.371 41.225 1.00 93.75 87 SER A O 1
ATOM 653 N N . GLU A 1 88 ? -34.914 15.568 40.945 1.00 93.88 88 GLU A N 1
ATOM 654 C CA . GLU A 1 88 ? -34.240 15.666 39.645 1.00 93.88 88 GLU A CA 1
ATOM 655 C C . GLU A 1 88 ? -32.741 15.343 39.791 1.00 93.88 88 GLU A C 1
ATOM 657 O O . GLU A 1 88 ? -32.178 14.611 38.976 1.00 93.88 88 GLU A O 1
ATOM 662 N N . TRP A 1 89 ? -32.105 15.792 40.878 1.00 90.81 89 TRP A N 1
ATOM 663 C CA . TRP A 1 89 ? -30.717 15.454 41.201 1.00 90.81 89 TRP A CA 1
ATOM 664 C C . TRP A 1 89 ? -30.506 13.971 41.507 1.00 90.81 89 TRP A C 1
ATOM 666 O O . TRP A 1 89 ? -29.499 13.401 41.084 1.00 90.81 89 TRP A O 1
ATOM 676 N N . ALA A 1 90 ? -31.431 13.333 42.227 1.00 92.94 90 ALA A N 1
ATOM 677 C CA . ALA A 1 90 ? -31.348 11.907 42.532 1.00 92.94 90 ALA A CA 1
ATOM 678 C C . ALA A 1 90 ? -31.410 11.053 41.255 1.00 92.94 90 ALA A C 1
ATOM 680 O O . ALA A 1 90 ? -30.616 10.126 41.096 1.00 92.94 90 ALA A O 1
ATOM 681 N N . VAL A 1 91 ? -32.293 11.413 40.316 1.00 91.75 91 VAL A N 1
ATOM 682 C CA . VAL A 1 91 ? -32.415 10.739 39.013 1.00 91.75 91 VAL A CA 1
ATOM 683 C C . VAL A 1 91 ? -31.147 10.911 38.177 1.00 91.75 91 VAL A C 1
ATOM 685 O O . VAL A 1 91 ? -30.641 9.936 37.626 1.00 91.75 91 VAL A O 1
ATOM 688 N N . LEU A 1 92 ? -30.600 12.129 38.106 1.00 87.19 92 LEU A N 1
ATOM 689 C CA . LEU A 1 92 ? -29.365 12.389 37.361 1.00 87.19 92 LEU A CA 1
ATOM 690 C C . LEU A 1 92 ? -28.172 11.630 37.945 1.00 87.19 92 LEU A C 1
ATOM 692 O O . LEU A 1 92 ? -27.377 11.082 37.188 1.00 87.19 92 LEU A O 1
ATOM 696 N N . ARG A 1 93 ? -28.067 11.547 39.276 1.00 87.50 93 ARG A N 1
ATOM 697 C CA . ARG A 1 93 ? -26.995 10.798 39.942 1.00 87.50 93 ARG A CA 1
ATOM 698 C C . ARG A 1 93 ? -27.091 9.302 39.660 1.00 87.50 93 ARG A C 1
ATOM 700 O O . ARG A 1 93 ? -26.076 8.703 39.334 1.00 87.50 93 ARG A O 1
ATOM 707 N N . ALA A 1 94 ? -28.289 8.720 39.738 1.00 85.31 94 ALA A N 1
ATOM 708 C CA . ALA A 1 94 ? -28.503 7.315 39.390 1.00 85.31 94 ALA A CA 1
ATOM 709 C C . ALA A 1 94 ? -28.141 7.037 37.920 1.00 85.31 94 ALA A C 1
ATOM 711 O O . ALA A 1 94 ? -27.423 6.088 37.629 1.00 85.31 94 ALA A O 1
ATOM 712 N N . ALA A 1 95 ? -28.545 7.923 37.005 1.00 84.19 95 ALA A N 1
ATOM 713 C CA . ALA A 1 95 ? -28.200 7.806 35.591 1.00 84.19 95 ALA A CA 1
ATOM 714 C C . ALA A 1 95 ? -26.696 7.976 35.311 1.00 84.19 95 ALA A C 1
ATOM 716 O O . ALA A 1 95 ? -26.202 7.424 34.331 1.00 84.19 95 ALA A O 1
ATOM 717 N N . GLU A 1 96 ? -25.966 8.752 36.116 1.00 80.31 96 GLU A N 1
ATOM 718 C CA . GLU A 1 96 ? -24.509 8.886 36.002 1.00 80.31 96 GLU A CA 1
ATOM 719 C C . GLU A 1 96 ? -23.798 7.630 36.528 1.00 80.31 96 GLU A C 1
ATOM 721 O O . GLU A 1 96 ? -22.916 7.109 35.853 1.00 80.31 96 GLU A O 1
ATOM 726 N N . MET A 1 97 ? -24.255 7.078 37.659 1.00 72.00 97 MET A N 1
ATOM 727 C CA . MET A 1 97 ? -23.725 5.824 38.210 1.00 72.00 97 MET A CA 1
ATOM 728 C C . MET A 1 97 ? -23.935 4.639 37.258 1.00 72.00 97 MET A C 1
ATOM 730 O O . MET A 1 97 ? -22.994 3.894 37.006 1.00 72.00 97 MET A O 1
ATOM 734 N N . ASP A 1 98 ? -25.109 4.532 36.626 1.00 73.88 98 ASP A N 1
ATOM 735 C CA . ASP A 1 98 ? -25.380 3.515 35.597 1.00 73.88 98 ASP A CA 1
ATOM 736 C C . ASP A 1 98 ? -24.468 3.654 34.363 1.00 73.88 98 ASP A C 1
ATOM 738 O O . ASP A 1 98 ? -24.201 2.674 33.661 1.00 73.88 98 ASP A O 1
ATOM 742 N N . LYS A 1 99 ? -24.027 4.876 34.029 1.00 70.00 99 LYS A N 1
ATOM 743 C CA . LYS A 1 99 ? -23.071 5.097 32.932 1.00 70.00 99 LYS A CA 1
ATOM 744 C C . LYS A 1 99 ? -21.662 4.713 33.348 1.00 70.00 99 LYS A C 1
ATOM 746 O O . LYS A 1 99 ? -20.930 4.216 32.501 1.00 70.00 99 LYS A O 1
ATOM 751 N N . ASP A 1 100 ? -21.277 4.975 34.590 1.00 64.62 100 ASP A N 1
ATOM 752 C CA . ASP A 1 100 ? -19.938 4.672 35.086 1.00 64.62 100 ASP A CA 1
ATOM 753 C C . ASP A 1 100 ? -19.743 3.161 35.277 1.00 64.62 100 ASP A C 1
ATOM 755 O O . ASP A 1 100 ? -18.752 2.628 34.788 1.00 64.62 100 ASP A O 1
ATOM 759 N N . GLU A 1 101 ? -20.743 2.435 35.791 1.00 62.25 101 GLU A N 1
ATOM 760 C CA . GLU A 1 101 ? -20.715 0.961 35.821 1.00 62.25 101 GLU A CA 1
ATOM 761 C C . GLU A 1 101 ? -20.594 0.354 34.411 1.00 62.25 101 GLU A C 1
ATOM 763 O O . GLU A 1 101 ? -19.840 -0.590 34.187 1.00 62.25 101 GLU A O 1
ATOM 768 N N . LYS A 1 102 ? -21.274 0.932 33.411 1.00 60.66 102 LYS A N 1
ATOM 769 C CA . LYS A 1 102 ? -21.164 0.486 32.009 1.00 60.66 102 LYS A CA 1
ATOM 770 C C . LYS A 1 102 ? -19.850 0.878 31.333 1.00 60.66 102 LYS A C 1
ATOM 772 O O . LYS A 1 102 ? -19.514 0.291 30.305 1.00 60.66 102 LYS A O 1
ATOM 777 N N . LYS A 1 103 ? -19.131 1.880 31.847 1.00 57.94 103 LYS A N 1
ATOM 778 C CA . LYS A 1 103 ? -17.803 2.257 31.340 1.00 57.94 103 LYS A CA 1
ATOM 779 C C . LYS A 1 103 ? -16.724 1.307 31.845 1.00 57.94 103 LYS A C 1
ATOM 781 O O . LYS A 1 103 ? -15.787 1.058 31.093 1.00 57.94 103 LYS A O 1
ATOM 786 N N . ASP A 1 104 ? -16.867 0.764 33.051 1.00 59.53 104 ASP A N 1
ATOM 787 C CA . ASP A 1 104 ? -15.874 -0.148 33.631 1.00 59.53 104 ASP A CA 1
ATOM 788 C C . ASP A 1 104 ? -15.820 -1.506 32.902 1.00 59.53 104 ASP A C 1
ATOM 790 O O . ASP A 1 104 ? -14.740 -2.076 32.752 1.00 59.53 104 ASP A O 1
ATOM 794 N N . ASP A 1 105 ? -16.941 -1.970 32.335 1.00 60.56 105 ASP A N 1
ATOM 795 C CA . ASP A 1 105 ? -16.988 -3.160 31.464 1.00 60.56 105 ASP A CA 1
ATOM 796 C C . ASP A 1 105 ? -16.643 -2.864 29.987 1.00 60.56 105 ASP A C 1
ATOM 798 O O . ASP A 1 105 ? -16.493 -3.779 29.168 1.00 60.56 105 ASP A O 1
ATOM 802 N N . TYR A 1 106 ? -16.510 -1.590 29.605 1.00 60.94 106 TYR A N 1
ATOM 803 C CA . TYR A 1 106 ? -16.197 -1.205 28.232 1.00 60.94 106 TYR A CA 1
ATOM 804 C C . TYR A 1 106 ? -14.685 -1.260 27.989 1.00 60.94 106 TYR A C 1
ATOM 806 O O . TYR A 1 106 ? -13.953 -0.285 28.172 1.00 60.94 106 TYR A O 1
ATOM 814 N N . VAL A 1 107 ? -14.207 -2.407 27.503 1.00 63.19 107 VAL A N 1
ATOM 815 C CA . VAL A 1 107 ? -12.856 -2.507 26.939 1.00 63.19 107 VAL A CA 1
ATOM 816 C C . VAL A 1 107 ? -12.810 -1.651 25.678 1.00 63.19 107 VAL A C 1
ATOM 818 O O . VAL A 1 107 ? -13.440 -1.965 24.665 1.00 63.19 107 VAL A O 1
ATOM 821 N N . ALA A 1 108 ? -12.084 -0.535 25.748 1.00 62.97 108 ALA A N 1
ATOM 822 C CA . ALA A 1 108 ? -11.919 0.351 24.609 1.00 62.97 108 ALA A CA 1
ATOM 823 C C . ALA A 1 108 ? -11.360 -0.449 23.418 1.00 62.97 108 ALA A C 1
ATOM 825 O O . ALA A 1 108 ? -10.309 -1.079 23.563 1.00 62.97 108 ALA A O 1
ATOM 826 N N . PRO A 1 109 ? -12.024 -0.424 22.248 1.00 65.88 109 PRO A N 1
ATOM 827 C CA . PRO A 1 109 ? -11.584 -1.199 21.103 1.00 65.88 109 PRO A CA 1
ATOM 828 C C . PRO A 1 109 ? -10.152 -0.815 20.745 1.00 65.88 109 PRO A C 1
ATOM 830 O O . PRO A 1 109 ? -9.821 0.372 20.617 1.00 65.88 109 PRO A O 1
ATOM 833 N N . THR A 1 110 ? -9.305 -1.835 20.597 1.00 75.44 110 THR A N 1
ATOM 834 C CA . THR A 1 110 ? -7.906 -1.664 20.215 1.00 75.44 110 THR A CA 1
ATOM 835 C C . THR A 1 110 ? -7.834 -0.814 18.948 1.00 75.44 110 THR A C 1
ATOM 837 O O . THR A 1 110 ? -8.468 -1.114 17.932 1.00 75.44 110 THR A O 1
ATOM 840 N N . LYS A 1 111 ? -7.103 0.304 19.033 1.00 80.44 111 LYS A N 1
ATOM 841 C CA . LYS A 1 111 ? -7.022 1.277 17.940 1.00 80.44 111 LYS A CA 1
ATOM 842 C C . LYS A 1 111 ? -6.468 0.587 16.686 1.00 80.44 111 LYS A C 1
ATOM 844 O O . LYS A 1 111 ? -5.450 -0.099 16.801 1.00 80.44 111 LYS A O 1
ATOM 849 N N . PRO A 1 112 ? -7.076 0.794 15.502 1.00 87.06 112 PRO A N 1
ATOM 850 C CA . PRO A 1 112 ? -6.558 0.234 14.263 1.00 87.06 112 PRO A CA 1
ATOM 851 C C . PRO A 1 112 ? -5.100 0.637 14.048 1.00 87.06 112 PRO A C 1
ATOM 853 O O . PRO A 1 112 ? -4.735 1.804 14.225 1.00 87.06 112 PRO A O 1
ATOM 856 N N . THR A 1 113 ? -4.264 -0.323 13.662 1.00 89.38 113 THR A N 1
ATOM 857 C CA . THR A 1 113 ? -2.866 -0.053 13.329 1.00 89.38 113 THR A CA 1
ATOM 858 C C . THR A 1 113 ? -2.736 0.170 11.829 1.00 89.38 113 THR A C 1
ATOM 860 O O . THR A 1 113 ? -3.393 -0.488 11.025 1.00 89.38 113 THR A O 1
ATOM 863 N N . PHE A 1 114 ? -1.891 1.119 11.436 1.00 93.19 114 PHE A N 1
ATOM 864 C CA . PHE A 1 114 ? -1.653 1.442 10.035 1.00 93.19 114 PHE A CA 1
ATOM 865 C C . PHE A 1 114 ? -0.154 1.629 9.815 1.00 93.19 114 PHE A C 1
ATOM 867 O O . PHE A 1 114 ? 0.471 2.520 10.389 1.00 93.19 114 PHE A O 1
ATOM 874 N N . LYS A 1 115 ? 0.435 0.742 9.014 1.00 94.44 115 LYS A N 1
ATOM 875 C CA . LYS A 1 115 ? 1.858 0.716 8.682 1.00 94.44 115 LYS A CA 1
ATOM 876 C C . LYS A 1 115 ? 2.010 0.876 7.179 1.00 94.44 115 LYS A C 1
ATOM 878 O O . LYS A 1 115 ? 1.504 0.052 6.416 1.00 94.44 115 LYS A O 1
ATOM 883 N N . ILE A 1 116 ? 2.749 1.904 6.773 1.00 95.75 116 ILE A N 1
ATOM 884 C CA . ILE A 1 116 ? 3.215 2.073 5.397 1.00 95.75 116 ILE A CA 1
ATOM 885 C C . ILE A 1 116 ? 4.692 1.696 5.356 1.00 95.75 116 ILE A C 1
ATOM 887 O O . ILE A 1 116 ? 5.489 2.161 6.167 1.00 95.75 116 ILE A O 1
ATOM 891 N N . GLY A 1 117 ? 5.050 0.862 4.395 1.00 95.06 117 GLY A N 1
ATOM 892 C CA . GLY A 1 117 ? 6.417 0.527 4.048 1.00 95.06 117 GLY A CA 1
ATOM 893 C C . GLY A 1 117 ? 6.578 0.463 2.538 1.00 95.06 117 GLY A C 1
ATOM 894 O O . GLY A 1 117 ? 5.642 0.679 1.771 1.00 95.06 117 GLY A O 1
ATOM 895 N N . GLY A 1 118 ? 7.782 0.151 2.091 1.00 94.44 118 GLY A N 1
ATOM 896 C CA . GLY A 1 118 ? 8.037 -0.014 0.674 1.00 94.44 118 GLY A CA 1
ATOM 897 C C . GLY A 1 118 ? 9.465 -0.430 0.387 1.00 94.44 118 GLY A C 1
ATOM 898 O O . GLY A 1 118 ? 10.309 -0.484 1.282 1.00 94.44 118 GLY A O 1
ATOM 899 N N . ARG A 1 119 ? 9.723 -0.752 -0.879 1.00 93.12 119 ARG A N 1
ATOM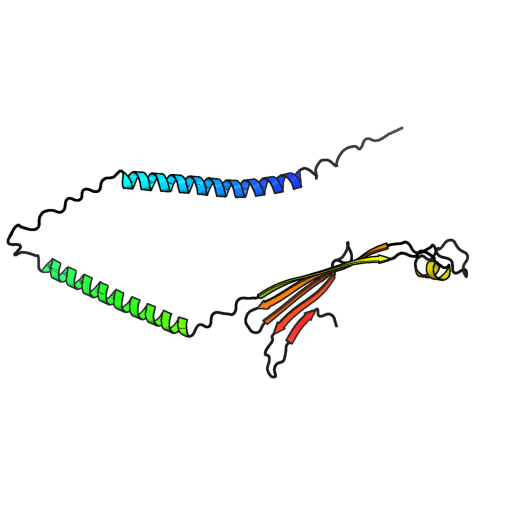 900 C CA . ARG A 1 119 ? 11.056 -1.071 -1.394 1.00 93.12 119 ARG A CA 1
ATOM 901 C C . ARG A 1 119 ? 11.212 -0.504 -2.792 1.00 93.12 119 ARG A C 1
ATOM 903 O O . ARG A 1 119 ? 10.353 -0.726 -3.643 1.00 93.12 119 ARG A O 1
ATOM 910 N N . VAL A 1 120 ? 12.343 0.144 -3.035 1.00 94.19 120 VAL A N 1
ATOM 911 C CA . VAL A 1 120 ? 12.739 0.616 -4.362 1.00 94.19 120 VAL A CA 1
ATOM 912 C C . VAL A 1 120 ? 14.025 -0.102 -4.744 1.00 94.19 120 VAL A C 1
ATOM 914 O O . VAL A 1 120 ? 14.997 -0.072 -3.996 1.00 94.19 120 VAL A O 1
ATOM 917 N N . HIS A 1 121 ? 14.000 -0.806 -5.873 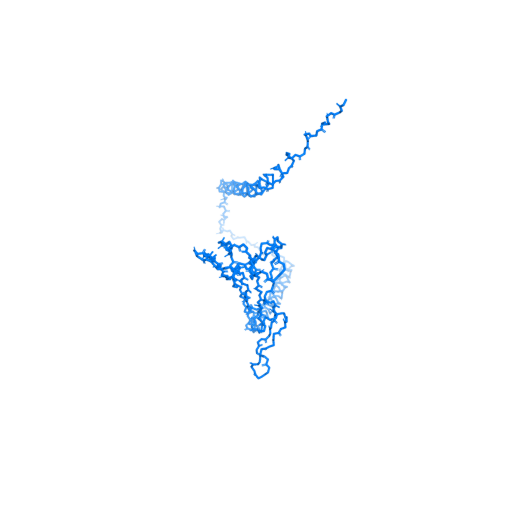1.00 94.69 121 HIS A N 1
ATOM 918 C CA . HIS A 1 121 ? 15.155 -1.489 -6.448 1.00 94.69 121 HIS A CA 1
ATOM 919 C C . HIS A 1 121 ? 15.455 -0.838 -7.793 1.00 94.69 121 HIS A C 1
ATOM 921 O O . HIS A 1 121 ? 14.627 -0.929 -8.702 1.00 94.69 121 HIS A O 1
ATOM 927 N N . LEU A 1 122 ? 16.614 -0.195 -7.902 1.00 93.31 122 LEU A N 1
ATOM 928 C CA . LEU A 1 122 ? 17.138 0.353 -9.147 1.00 93.31 122 LEU A CA 1
ATOM 929 C C . LEU A 1 122 ? 18.315 -0.514 -9.581 1.00 93.31 122 LEU A C 1
ATOM 931 O O . LEU A 1 122 ? 19.337 -0.551 -8.897 1.00 93.31 122 LEU A O 1
ATOM 935 N N . ASP A 1 123 ? 18.150 -1.187 -10.713 1.00 91.31 123 ASP A N 1
ATOM 936 C CA . ASP A 1 123 ? 19.153 -2.085 -11.261 1.00 91.31 123 ASP A CA 1
ATOM 937 C C . ASP A 1 123 ? 19.724 -1.465 -12.542 1.00 91.31 123 ASP A C 1
ATOM 939 O O . ASP A 1 123 ? 18.999 -0.905 -13.373 1.00 91.31 123 ASP A O 1
ATOM 943 N N . HIS A 1 124 ? 21.038 -1.591 -12.702 1.00 92.69 124 HIS A N 1
ATOM 944 C CA . HIS A 1 124 ? 21.728 -1.297 -13.948 1.00 92.69 124 HIS A CA 1
ATOM 945 C C . HIS A 1 124 ? 22.324 -2.587 -14.496 1.00 92.69 124 HIS A C 1
ATOM 947 O O . HIS A 1 124 ? 23.086 -3.267 -13.803 1.00 92.69 124 HIS A O 1
ATOM 953 N N . TRP A 1 125 ? 21.983 -2.913 -15.739 1.00 90.06 125 TRP A N 1
ATOM 954 C CA . TRP A 1 125 ? 22.608 -3.999 -16.480 1.00 90.06 125 TRP A CA 1
ATOM 955 C C . TRP A 1 125 ? 23.395 -3.430 -17.647 1.00 90.06 125 TRP A C 1
ATOM 957 O O . TRP A 1 125 ? 22.861 -2.662 -18.452 1.00 90.06 125 TRP A O 1
ATOM 967 N N . ALA A 1 126 ? 24.667 -3.814 -17.703 1.00 90.06 126 ALA A N 1
ATOM 968 C CA . ALA A 1 126 ? 25.572 -3.474 -18.780 1.00 90.06 126 ALA A CA 1
ATOM 969 C C . ALA A 1 126 ? 26.144 -4.751 -19.398 1.00 90.06 126 ALA A C 1
ATOM 971 O O . ALA A 1 126 ? 26.539 -5.670 -18.678 1.00 90.06 126 ALA A O 1
ATOM 972 N N . PHE A 1 127 ? 26.202 -4.775 -20.723 1.00 86.44 127 PHE A N 1
ATOM 973 C CA . PHE A 1 127 ? 26.749 -5.856 -21.529 1.00 86.44 127 PHE A CA 1
ATOM 974 C C . PHE A 1 127 ? 28.007 -5.322 -22.226 1.00 86.44 127 PHE A C 1
ATOM 976 O O . PHE A 1 127 ? 27.911 -4.749 -23.307 1.00 86.44 127 PHE A O 1
ATOM 983 N N . PRO A 1 128 ? 29.188 -5.404 -21.582 1.00 84.69 128 PRO A N 1
ATOM 984 C CA . PRO A 1 128 ? 30.424 -4.868 -22.157 1.00 84.69 128 PRO A CA 1
ATOM 985 C C . PRO A 1 128 ? 30.868 -5.641 -23.403 1.00 84.69 128 PRO A C 1
ATOM 987 O O . PRO A 1 128 ? 31.495 -5.067 -24.286 1.00 84.69 128 PRO A O 1
ATOM 990 N N . GLU A 1 129 ? 30.527 -6.928 -23.466 1.00 83.81 129 GLU A N 1
ATOM 991 C CA . GLU A 1 129 ? 30.732 -7.797 -24.617 1.00 83.81 129 GLU A CA 1
ATOM 992 C C . GLU A 1 129 ? 29.471 -8.637 -24.829 1.00 83.81 129 GLU A C 1
ATOM 994 O O . GLU A 1 129 ? 28.754 -8.980 -23.883 1.00 83.81 129 GLU A O 1
ATOM 999 N N . SER A 1 130 ? 29.206 -8.957 -26.088 1.00 81.06 130 SER A N 1
ATOM 1000 C CA . SER A 1 130 ? 28.015 -9.640 -26.569 1.00 81.06 130 SER A CA 1
ATOM 1001 C C . SER A 1 130 ? 28.434 -10.646 -27.645 1.00 81.06 130 SER A C 1
ATOM 1003 O O . SER A 1 130 ? 29.502 -10.521 -28.242 1.00 81.06 130 SER A O 1
ATOM 1005 N N . SER A 1 131 ? 27.635 -11.693 -27.842 1.00 83.94 131 SER A N 1
ATOM 1006 C CA . SER A 1 131 ? 27.859 -12.684 -28.901 1.00 83.94 131 SER A CA 1
ATOM 1007 C C . SER A 1 131 ? 26.630 -12.756 -29.794 1.00 83.94 131 SER A C 1
ATOM 1009 O O . SER A 1 131 ? 25.516 -12.572 -29.300 1.00 83.94 131 SER A O 1
ATOM 1011 N N . ASP A 1 132 ? 26.816 -13.112 -31.066 1.00 79.69 132 ASP A N 1
ATOM 1012 C CA . ASP A 1 132 ? 25.738 -13.185 -32.066 1.00 79.69 132 ASP A CA 1
ATOM 1013 C C . ASP A 1 132 ? 24.538 -14.028 -31.597 1.00 79.69 132 ASP A C 1
ATOM 1015 O O . ASP A 1 132 ? 23.382 -13.713 -31.882 1.00 79.69 132 ASP A O 1
ATOM 1019 N N . GLY A 1 133 ? 24.797 -15.079 -30.808 1.00 81.25 133 GLY A N 1
ATOM 1020 C CA . GLY A 1 133 ? 23.750 -15.904 -30.208 1.00 81.25 133 GLY A CA 1
ATOM 1021 C C . GLY A 1 133 ? 22.905 -15.160 -29.169 1.00 81.25 133 GLY A C 1
ATOM 1022 O O . GLY A 1 133 ? 21.690 -15.327 -29.149 1.00 81.25 133 GLY A O 1
ATOM 1023 N N . ILE A 1 134 ? 23.521 -14.328 -28.323 1.00 82.94 134 ILE A N 1
ATOM 1024 C CA . ILE A 1 134 ? 22.808 -13.514 -27.322 1.00 82.94 134 ILE A CA 1
ATOM 1025 C C . ILE A 1 134 ? 22.011 -12.408 -28.017 1.00 82.94 134 ILE A C 1
ATOM 1027 O O . ILE A 1 134 ? 20.840 -12.215 -27.686 1.00 82.94 134 ILE A O 1
ATOM 1031 N N . GLY A 1 135 ? 22.607 -11.749 -29.016 1.00 84.12 135 GLY A N 1
ATOM 1032 C CA . GLY A 1 135 ? 21.917 -10.750 -29.833 1.00 84.12 135 GLY A CA 1
ATOM 1033 C C . GLY A 1 135 ? 20.658 -11.320 -30.487 1.00 84.12 135 GLY A C 1
ATOM 1034 O O . GLY A 1 135 ? 19.597 -10.710 -30.419 1.00 84.12 135 GLY A O 1
ATOM 1035 N N . TYR A 1 136 ? 20.720 -12.540 -31.035 1.00 83.25 136 TYR A N 1
ATOM 1036 C CA . TYR A 1 136 ? 19.550 -13.199 -31.629 1.00 83.25 136 TYR A CA 1
ATOM 1037 C C . TYR A 1 136 ? 18.409 -13.466 -30.626 1.00 83.25 136 TYR A C 1
ATOM 1039 O O . TYR A 1 136 ? 17.240 -13.383 -30.998 1.00 83.25 136 TYR A O 1
ATOM 1047 N N . PHE A 1 137 ? 18.714 -13.790 -29.363 1.00 83.38 137 PHE A N 1
ATOM 1048 C CA . PHE A 1 137 ? 17.681 -14.050 -28.349 1.00 83.38 137 PHE A CA 1
ATOM 1049 C C . PHE A 1 137 ? 16.996 -12.778 -27.835 1.00 83.38 137 PHE A C 1
ATOM 1051 O O . PHE A 1 137 ? 15.797 -12.816 -27.563 1.00 83.38 137 PHE A O 1
ATOM 1058 N N . GLU A 1 138 ? 17.737 -11.680 -27.681 1.00 83.69 138 GLU A N 1
ATOM 1059 C CA . GLU A 1 138 ? 17.216 -10.422 -27.125 1.00 83.69 138 GLU A CA 1
ATOM 1060 C C . GLU A 1 138 ? 16.666 -9.483 -28.211 1.00 83.69 138 GLU A C 1
ATOM 1062 O O . GLU A 1 138 ? 15.574 -8.941 -28.052 1.00 83.69 138 GLU A O 1
ATOM 1067 N N . ASN A 1 139 ? 17.393 -9.331 -29.323 1.00 84.69 139 ASN A N 1
ATOM 1068 C CA . ASN A 1 139 ? 17.116 -8.396 -30.418 1.00 84.69 139 ASN A CA 1
ATOM 1069 C C . ASN A 1 139 ? 17.274 -9.090 -31.795 1.00 84.69 139 ASN A C 1
ATOM 1071 O O . ASN A 1 139 ? 18.206 -8.781 -32.547 1.00 84.69 139 ASN A O 1
ATOM 1075 N N . PRO A 1 140 ? 16.395 -10.043 -32.166 1.00 83.06 140 PRO A N 1
ATOM 1076 C CA . PRO A 1 140 ? 16.507 -10.745 -33.443 1.00 83.06 140 PRO A CA 1
ATOM 1077 C C . PRO A 1 140 ? 16.338 -9.775 -34.616 1.00 83.06 140 PRO A C 1
ATOM 1079 O O . PRO A 1 140 ? 15.299 -9.124 -34.754 1.00 83.06 140 PRO A O 1
ATOM 1082 N N . THR A 1 141 ? 17.334 -9.707 -35.502 1.00 78.06 141 THR A N 1
ATOM 1083 C CA . THR A 1 141 ? 17.243 -8.858 -36.693 1.00 78.06 141 THR A CA 1
ATOM 1084 C C . THR A 1 141 ? 16.578 -9.610 -37.843 1.00 78.06 141 THR A C 1
ATOM 1086 O O . THR A 1 141 ? 16.961 -10.717 -38.219 1.00 78.06 141 THR A O 1
ATOM 1089 N N . THR A 1 142 ? 15.544 -9.009 -38.432 1.00 71.19 142 THR A N 1
ATOM 1090 C CA . THR A 1 142 ? 14.790 -9.602 -39.550 1.00 71.19 142 THR A CA 1
ATOM 1091 C C . THR A 1 142 ? 15.462 -9.401 -40.910 1.00 71.19 142 THR A C 1
ATOM 1093 O O . THR A 1 142 ? 14.961 -9.898 -41.916 1.00 71.19 142 THR A O 1
ATOM 1096 N N . ASN A 1 143 ? 16.582 -8.674 -40.965 1.00 72.44 143 ASN A N 1
ATOM 1097 C CA . ASN A 1 143 ? 17.278 -8.312 -42.206 1.00 72.44 143 ASN A CA 1
ATOM 1098 C C . ASN A 1 143 ? 18.415 -9.279 -42.581 1.00 72.44 143 ASN A C 1
ATOM 1100 O O . ASN A 1 143 ? 19.332 -8.903 -43.311 1.00 72.44 143 ASN A O 1
ATOM 1104 N N . VAL A 1 144 ? 18.372 -10.521 -42.093 1.00 71.94 144 VAL A N 1
ATOM 1105 C CA . VAL A 1 144 ? 19.442 -11.511 -42.283 1.00 71.94 144 VAL A CA 1
ATOM 1106 C C . VAL A 1 144 ? 18.854 -12.789 -42.889 1.00 71.94 144 VAL A C 1
ATOM 1108 O O . VAL A 1 144 ? 17.717 -13.140 -42.563 1.00 71.94 144 VAL A O 1
ATOM 1111 N N . PRO A 1 145 ? 19.565 -13.481 -43.805 1.00 75.12 145 PRO A N 1
ATOM 1112 C CA . PRO A 1 145 ? 19.047 -14.679 -44.454 1.00 75.12 145 PRO A CA 1
ATOM 1113 C C . PRO A 1 145 ? 18.528 -15.728 -43.463 1.00 75.12 145 PRO A C 1
ATOM 1115 O O . PRO A 1 145 ? 19.106 -15.946 -42.394 1.00 75.12 145 PRO A O 1
ATOM 1118 N N . ALA A 1 146 ? 17.445 -16.411 -43.841 1.00 67.12 146 ALA A N 1
ATOM 1119 C CA . ALA A 1 146 ? 16.862 -17.482 -43.040 1.00 67.12 146 ALA A CA 1
ATOM 1120 C C . ALA A 1 146 ? 17.902 -18.583 -42.763 1.00 67.12 146 ALA A C 1
ATOM 1122 O O . ALA A 1 146 ? 18.487 -19.137 -43.693 1.00 67.12 146 ALA A O 1
ATOM 1123 N N . GLY A 1 147 ? 18.121 -18.896 -41.482 1.00 68.50 147 GLY A N 1
ATOM 1124 C CA . GLY A 1 147 ? 19.123 -19.870 -41.029 1.00 68.50 147 GLY A CA 1
ATOM 1125 C C . GLY A 1 147 ? 20.393 -19.261 -40.424 1.00 68.50 147 GLY A C 1
ATOM 1126 O O . GLY A 1 147 ? 21.223 -20.006 -39.909 1.00 68.50 147 GLY A O 1
ATOM 1127 N N . THR A 1 148 ? 20.534 -17.933 -40.431 1.00 69.75 148 THR A N 1
ATOM 1128 C CA . THR A 1 148 ? 21.624 -17.224 -39.740 1.00 69.75 148 THR A CA 1
ATOM 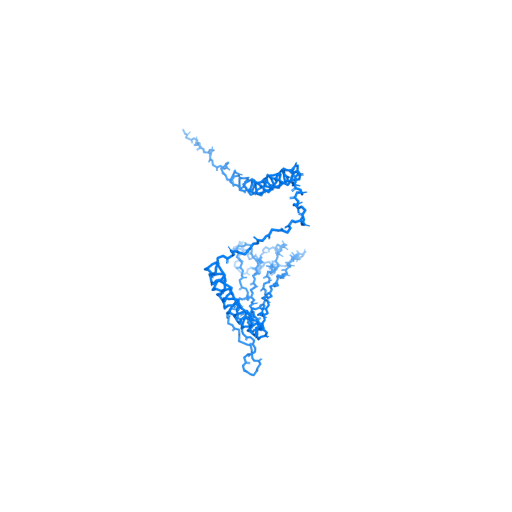1129 C C . THR A 1 148 ? 21.137 -16.731 -38.376 1.00 69.75 148 THR A C 1
ATOM 1131 O O . THR A 1 148 ? 20.165 -15.983 -38.306 1.00 69.75 148 THR A O 1
ATOM 1134 N N . LEU A 1 149 ? 21.792 -17.155 -37.289 1.00 70.19 149 LEU A N 1
ATOM 1135 C CA . LEU A 1 149 ? 21.535 -16.641 -35.939 1.00 70.19 149 LEU A CA 1
ATOM 1136 C C . LEU A 1 149 ? 22.269 -15.306 -35.785 1.00 70.19 149 LEU A C 1
ATOM 1138 O O . LEU A 1 149 ? 23.422 -15.282 -35.371 1.00 70.19 149 LEU A O 1
ATOM 1142 N N . ALA A 1 150 ? 21.623 -14.219 -36.193 1.00 72.81 150 ALA A N 1
ATOM 1143 C CA . ALA A 1 150 ? 22.157 -12.871 -36.067 1.00 72.81 150 ALA A CA 1
ATOM 1144 C C . ALA A 1 150 ? 21.113 -11.965 -35.407 1.00 72.81 150 ALA A C 1
ATOM 1146 O O . ALA A 1 150 ? 19.926 -12.014 -35.738 1.00 72.81 150 ALA A O 1
ATOM 1147 N N . GLY A 1 151 ? 21.564 -11.143 -34.471 1.00 77.62 151 GLY A N 1
ATOM 1148 C CA . GLY A 1 151 ? 20.768 -10.140 -33.779 1.00 77.62 151 GLY A CA 1
ATOM 1149 C C . GLY A 1 151 ? 21.655 -8.973 -33.380 1.00 77.62 151 GLY A C 1
ATOM 1150 O O . GLY A 1 151 ? 22.878 -9.109 -33.369 1.00 77.62 151 GLY A O 1
ATOM 1151 N N . ASP A 1 152 ? 21.038 -7.836 -33.098 1.00 83.19 152 ASP A N 1
ATOM 1152 C CA . ASP A 1 152 ? 21.774 -6.658 -32.649 1.00 83.19 152 ASP A CA 1
ATOM 1153 C C . ASP A 1 152 ? 22.234 -6.845 -31.196 1.00 83.19 152 ASP A C 1
ATOM 1155 O O . ASP A 1 152 ? 21.607 -7.571 -30.416 1.00 83.19 152 ASP A O 1
ATOM 1159 N N . ASP A 1 153 ? 23.332 -6.188 -30.816 1.00 83.62 153 ASP A N 1
ATOM 1160 C CA . ASP A 1 153 ? 23.851 -6.278 -29.452 1.00 83.62 153 ASP A CA 1
ATOM 1161 C C . ASP A 1 153 ? 22.796 -5.829 -28.418 1.00 83.62 153 ASP A C 1
ATOM 1163 O O . ASP A 1 153 ? 22.023 -4.893 -28.664 1.00 83.62 153 ASP A O 1
ATOM 1167 N N . PRO A 1 154 ? 22.732 -6.481 -27.243 1.00 86.50 154 PRO A N 1
ATOM 1168 C CA . PRO A 1 154 ? 21.801 -6.104 -26.196 1.00 86.50 154 PRO A CA 1
ATOM 1169 C C . PRO A 1 154 ? 22.150 -4.717 -25.650 1.00 86.50 154 PRO A C 1
ATOM 1171 O O . PRO A 1 154 ? 23.282 -4.435 -25.259 1.00 86.50 154 PRO A O 1
ATOM 1174 N N . GLU A 1 155 ? 21.146 -3.850 -25.570 1.00 86.50 155 GLU A N 1
ATOM 1175 C CA . GLU A 1 155 ? 21.326 -2.509 -25.023 1.00 86.50 155 GLU A CA 1
ATOM 1176 C C . GLU A 1 155 ? 21.549 -2.544 -23.506 1.00 86.50 155 GLU A C 1
ATOM 1178 O O . GLU A 1 155 ? 20.918 -3.322 -22.781 1.00 86.50 155 GLU A O 1
ATOM 1183 N N . ASN A 1 156 ? 22.394 -1.634 -23.014 1.00 90.75 156 ASN A N 1
ATOM 1184 C CA . ASN A 1 156 ? 22.543 -1.371 -21.586 1.00 90.75 156 ASN A CA 1
ATOM 1185 C C . ASN A 1 156 ? 21.278 -0.703 -21.046 1.00 90.75 156 ASN A C 1
ATOM 1187 O O . ASN A 1 156 ? 20.786 0.267 -21.624 1.00 90.75 156 ASN A O 1
ATOM 1191 N N . ARG A 1 157 ? 20.770 -1.176 -19.904 1.00 87.75 157 ARG A N 1
ATOM 1192 C CA . ARG A 1 157 ? 19.472 -0.730 -19.375 1.00 87.75 157 ARG A CA 1
ATOM 1193 C C . ARG A 1 157 ? 19.597 -0.254 -17.934 1.00 87.75 157 ARG A C 1
ATOM 1195 O O . ARG A 1 157 ? 20.339 -0.819 -17.126 1.00 87.75 157 ARG A O 1
ATOM 1202 N N . TRP A 1 158 ? 18.841 0.791 -17.625 1.00 89.81 158 TRP A N 1
ATOM 1203 C CA . TRP A 1 158 ? 18.536 1.228 -16.268 1.00 89.81 158 TRP A CA 1
ATOM 1204 C C . TRP A 1 158 ? 17.058 0.983 -16.050 1.00 89.81 158 TRP A C 1
ATOM 1206 O O . TRP A 1 158 ? 16.231 1.514 -16.790 1.00 89.81 158 TRP A O 1
ATOM 1216 N N . LEU A 1 159 ? 16.723 0.160 -15.065 1.00 89.81 159 LEU A N 1
ATOM 1217 C CA . LEU A 1 159 ? 15.332 -0.159 -14.793 1.00 89.81 159 LEU A CA 1
ATOM 1218 C C . LEU A 1 159 ? 15.072 -0.240 -13.301 1.00 89.81 159 LEU A C 1
ATOM 1220 O O . LEU A 1 159 ? 15.901 -0.704 -12.515 1.00 89.81 159 LEU A O 1
ATOM 1224 N N . PHE A 1 160 ? 13.876 0.184 -12.910 1.00 91.56 160 PHE A N 1
ATOM 1225 C CA . PHE A 1 160 ? 13.379 -0.150 -11.594 1.00 91.56 160 PHE A CA 1
ATOM 1226 C C . PHE A 1 160 ? 12.898 -1.592 -11.627 1.00 91.56 160 PHE A C 1
ATOM 1228 O O . PHE A 1 160 ? 11.880 -1.902 -12.239 1.00 91.56 160 PHE A O 1
ATOM 1235 N N . ARG A 1 161 ? 13.613 -2.499 -10.956 1.00 90.12 161 ARG A N 1
ATOM 1236 C CA . ARG A 1 161 ? 13.156 -3.890 -10.875 1.00 90.12 161 ARG A CA 1
ATOM 1237 C C . ARG A 1 161 ? 11.877 -3.981 -10.051 1.00 90.12 161 ARG A C 1
ATOM 1239 O O . ARG A 1 161 ? 11.050 -4.855 -10.294 1.00 90.12 161 ARG A O 1
ATOM 1246 N N . ARG A 1 162 ? 11.757 -3.133 -9.023 1.00 91.25 162 ARG A N 1
ATOM 1247 C CA . ARG A 1 162 ? 10.616 -3.078 -8.100 1.00 91.25 162 ARG A CA 1
ATOM 1248 C C . ARG A 1 162 ? 10.458 -1.668 -7.565 1.00 91.25 162 ARG A C 1
ATOM 1250 O O . ARG A 1 162 ? 11.426 -1.094 -7.068 1.00 91.25 162 ARG A O 1
ATOM 1257 N N . VAL A 1 163 ? 9.233 -1.170 -7.575 1.00 93.75 163 VAL A N 1
ATOM 1258 C CA . VAL A 1 163 ? 8.850 0.043 -6.848 1.00 93.75 163 VAL A CA 1
ATOM 1259 C C . VAL A 1 163 ? 7.617 -0.331 -6.057 1.00 93.75 163 VAL A C 1
ATOM 1261 O O . VAL A 1 163 ? 6.490 -0.145 -6.505 1.00 93.75 163 VAL A O 1
ATOM 1264 N N . ARG A 1 164 ? 7.831 -0.965 -4.905 1.00 93.44 164 ARG A N 1
ATOM 1265 C CA . ARG A 1 164 ? 6.740 -1.542 -4.132 1.00 93.44 164 ARG A CA 1
ATOM 1266 C C . ARG A 1 164 ? 6.342 -0.642 -2.986 1.00 93.44 164 ARG A C 1
ATOM 1268 O O . ARG A 1 164 ? 7.173 -0.339 -2.134 1.00 93.44 164 ARG A O 1
ATOM 1275 N N . LEU A 1 165 ? 5.062 -0.313 -2.933 1.00 94.69 165 LEU A N 1
ATOM 1276 C CA . LEU A 1 165 ? 4.409 0.277 -1.780 1.00 94.69 165 LEU A CA 1
ATOM 1277 C C . LEU A 1 165 ? 3.671 -0.826 -1.022 1.00 94.69 165 LEU A C 1
ATOM 1279 O O . LEU A 1 165 ? 2.889 -1.575 -1.606 1.00 94.69 165 LEU A O 1
ATOM 1283 N N . GLU A 1 166 ? 3.932 -0.937 0.274 1.00 95.25 166 GLU A N 1
ATOM 1284 C CA . GLU A 1 166 ? 3.279 -1.886 1.167 1.00 95.25 166 GLU A CA 1
ATOM 1285 C C . GLU A 1 166 ? 2.472 -1.114 2.211 1.00 95.25 166 GLU A C 1
ATOM 1287 O O . GLU A 1 166 ? 2.991 -0.251 2.910 1.00 95.25 166 GLU A O 1
ATOM 1292 N N . MET A 1 167 ? 1.194 -1.432 2.333 1.00 95.88 167 MET A N 1
ATOM 1293 C CA . MET A 1 167 ? 0.300 -0.891 3.346 1.00 95.88 167 MET A CA 1
ATOM 1294 C C . MET A 1 167 ? -0.293 -2.072 4.100 1.00 95.88 167 MET A C 1
ATOM 1296 O O . MET A 1 167 ? -0.758 -3.037 3.495 1.00 95.88 167 MET A O 1
ATOM 1300 N N . SER A 1 168 ? -0.213 -2.049 5.420 1.00 95.25 168 SER A N 1
ATOM 1301 C CA . SER A 1 168 ? -0.691 -3.153 6.247 1.00 95.25 168 SER A CA 1
ATOM 1302 C C . SER A 1 168 ? -1.163 -2.654 7.592 1.00 95.25 168 SER A C 1
ATOM 1304 O O . SER A 1 168 ? -0.739 -1.595 8.060 1.00 95.25 168 SER A O 1
ATOM 1306 N N . GLY A 1 169 ? -2.015 -3.436 8.229 1.00 94.06 169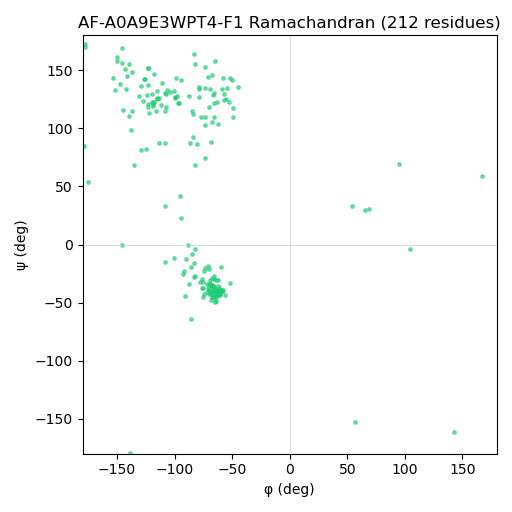 GLY A N 1
ATOM 1307 C CA . GLY A 1 169 ? -2.509 -3.085 9.538 1.00 94.06 169 GLY A CA 1
ATOM 1308 C C . GLY A 1 169 ? -3.423 -4.137 10.120 1.00 94.06 169 GLY A C 1
ATOM 1309 O O . GLY A 1 169 ? -3.855 -5.072 9.442 1.00 94.06 169 GLY A O 1
ATOM 1310 N N . ASP A 1 170 ? -3.721 -3.931 11.390 1.00 93.06 170 ASP A N 1
ATOM 1311 C CA . ASP A 1 170 ? -4.721 -4.680 12.127 1.00 93.06 170 ASP A CA 1
ATOM 1312 C C . ASP A 1 170 ? -5.935 -3.766 12.333 1.00 93.06 170 ASP A C 1
ATOM 1314 O O . ASP A 1 170 ? -5.801 -2.588 12.680 1.00 93.06 170 ASP A O 1
ATOM 1318 N N . VAL A 1 171 ? -7.121 -4.301 12.060 1.00 88.94 171 VAL A N 1
ATOM 1319 C CA . VAL A 1 171 ? -8.402 -3.643 12.319 1.00 88.94 171 VAL A CA 1
ATOM 1320 C C . VAL A 1 171 ? -9.018 -4.368 13.504 1.00 88.94 171 VAL A C 1
ATOM 1322 O O . VAL A 1 171 ? -9.293 -5.561 13.416 1.00 88.94 171 VAL A O 1
ATOM 1325 N N . LEU A 1 172 ? -9.242 -3.654 14.609 1.00 86.50 172 LEU A N 1
ATOM 1326 C CA . LEU A 1 172 ? -9.657 -4.269 15.876 1.00 86.50 172 LEU A CA 1
ATOM 1327 C C . LEU A 1 172 ? -8.639 -5.346 16.321 1.00 86.50 172 LEU A C 1
ATOM 1329 O O . LEU A 1 172 ? -7.456 -5.251 15.998 1.00 86.50 172 LEU A O 1
ATOM 1333 N N . GLU A 1 173 ? -9.082 -6.345 17.084 1.00 84.00 173 GLU A N 1
ATOM 1334 C CA . GLU A 1 173 ? -8.208 -7.393 17.638 1.00 84.00 173 GLU A CA 1
ATOM 1335 C C . GLU A 1 173 ? -8.017 -8.572 16.677 1.00 84.00 173 GLU A C 1
ATOM 1337 O O . GLU A 1 173 ? -6.931 -9.143 16.590 1.00 84.00 173 GLU A O 1
ATOM 1342 N N . THR A 1 174 ? -9.043 -8.904 15.891 1.00 89.38 174 THR A N 1
ATOM 1343 C CA . THR A 1 174 ? -9.065 -10.143 15.106 1.00 89.38 174 THR A CA 1
ATOM 1344 C C . THR A 1 174 ? -8.896 -9.935 13.607 1.00 89.38 174 THR A C 1
ATOM 1346 O O . THR A 1 174 ? -8.607 -10.904 12.914 1.00 89.38 174 THR A O 1
ATOM 1349 N N . MET A 1 175 ? -9.032 -8.723 13.056 1.00 93.12 175 MET A N 1
ATOM 1350 C CA . MET A 1 175 ? -8.915 -8.520 11.606 1.00 93.12 175 MET A CA 1
ATOM 1351 C C . MET A 1 175 ? -7.544 -8.004 11.186 1.00 93.12 175 MET A C 1
ATOM 1353 O O . MET A 1 175 ? -6.940 -7.148 11.824 1.00 93.12 175 MET A O 1
ATOM 1357 N N . VAL A 1 176 ? -7.084 -8.486 10.036 1.00 94.06 176 VAL A N 1
ATOM 1358 C CA . VAL A 1 176 ? -5.882 -8.010 9.354 1.00 94.06 176 VAL A CA 1
ATOM 1359 C C . VAL A 1 176 ? -6.189 -7.560 7.956 1.00 94.06 176 VAL A C 1
ATOM 1361 O O . VAL A 1 176 ? -7.073 -8.097 7.299 1.00 94.06 176 VAL A O 1
ATOM 1364 N N . TRP A 1 177 ? -5.403 -6.624 7.457 1.00 94.69 177 TRP A N 1
ATOM 1365 C CA . TRP A 1 177 ? -5.453 -6.259 6.056 1.00 94.69 177 TRP A CA 1
ATOM 1366 C C . TRP A 1 177 ? -4.054 -5.955 5.539 1.00 94.69 177 TRP A C 1
ATOM 1368 O O . TRP A 1 177 ? -3.152 -5.529 6.272 1.00 94.69 177 TRP A O 1
ATOM 1378 N N . ARG A 1 178 ? -3.867 -6.203 4.245 1.00 94.81 178 ARG A N 1
ATOM 1379 C CA . ARG A 1 178 ? -2.635 -5.876 3.539 1.00 94.81 178 ARG A CA 1
ATOM 1380 C C . ARG A 1 178 ? -2.941 -5.509 2.100 1.00 94.81 178 ARG A C 1
ATOM 1382 O O . ARG A 1 178 ? -3.726 -6.173 1.430 1.00 94.81 178 ARG A O 1
ATOM 1389 N N . MET A 1 179 ? -2.266 -4.471 1.633 1.00 95.00 179 MET A N 1
ATOM 1390 C CA . MET A 1 179 ? -2.257 -4.026 0.253 1.00 95.00 179 MET A CA 1
ATOM 1391 C C . MET A 1 179 ? -0.808 -3.807 -0.190 1.00 95.00 179 MET A C 1
ATOM 1393 O O . MET A 1 179 ? -0.042 -3.113 0.473 1.00 95.00 179 MET A O 1
ATOM 1397 N N . GLN A 1 180 ? -0.420 -4.401 -1.311 1.00 94.56 180 GLN A N 1
ATOM 1398 C CA . GLN A 1 180 ? 0.877 -4.212 -1.947 1.00 94.56 180 GLN A CA 1
ATOM 1399 C C . GLN A 1 180 ? 0.690 -3.836 -3.409 1.00 94.56 180 GLN A C 1
ATOM 1401 O O . GLN A 1 180 ? 0.102 -4.591 -4.187 1.00 94.56 180 GLN A O 1
ATOM 1406 N N . LEU A 1 181 ? 1.255 -2.692 -3.771 1.00 92.94 181 LEU A N 1
ATOM 1407 C CA . LEU A 1 181 ? 1.243 -2.138 -5.120 1.00 92.94 181 LEU A CA 1
ATOM 1408 C C . LEU A 1 181 ? 2.679 -2.099 -5.639 1.00 92.94 181 LEU A C 1
ATOM 1410 O O . LEU A 1 181 ? 3.567 -1.662 -4.911 1.00 92.94 181 LEU A O 1
ATOM 1414 N N . ASP A 1 182 ? 2.920 -2.568 -6.860 1.00 92.44 182 ASP A N 1
ATOM 1415 C CA . ASP A 1 182 ? 4.239 -2.578 -7.499 1.00 92.44 182 ASP A CA 1
ATOM 1416 C C . ASP A 1 182 ? 4.208 -1.730 -8.778 1.00 92.44 182 ASP A C 1
ATOM 1418 O O . ASP A 1 182 ? 3.461 -2.028 -9.706 1.00 92.44 182 ASP A O 1
ATOM 1422 N N . PHE A 1 183 ? 5.029 -0.684 -8.829 1.00 91.62 183 PHE A N 1
ATOM 1423 C CA . PHE A 1 183 ? 5.122 0.285 -9.928 1.00 91.62 183 PHE A CA 1
ATOM 1424 C C . PHE A 1 183 ? 6.416 0.113 -10.736 1.00 91.62 183 PHE A C 1
ATOM 1426 O O . PHE A 1 183 ? 7.019 1.085 -11.181 1.00 91.62 183 PHE A O 1
ATOM 1433 N N . HIS A 1 184 ? 6.904 -1.124 -10.868 1.00 86.06 184 HIS A N 1
ATOM 1434 C CA . HIS A 1 184 ? 8.130 -1.395 -11.625 1.00 86.06 184 HIS A CA 1
ATOM 1435 C C . HIS A 1 184 ? 7.999 -1.056 -13.123 1.00 86.06 184 HIS A C 1
ATOM 1437 O O . HIS A 1 184 ? 8.982 -0.660 -13.746 1.00 86.06 184 HIS A O 1
ATOM 1443 N N . ALA A 1 185 ? 6.792 -1.183 -13.684 1.00 83.19 185 ALA A N 1
ATOM 1444 C CA . ALA A 1 185 ? 6.473 -0.790 -15.048 1.00 83.19 185 ALA A CA 1
ATOM 1445 C C . ALA A 1 185 ? 5.817 0.610 -15.036 1.00 83.19 185 ALA A C 1
ATOM 1447 O O . ALA A 1 185 ? 4.861 0.819 -14.284 1.00 83.19 185 ALA A O 1
ATOM 1448 N N . PRO A 1 186 ? 6.311 1.585 -15.824 1.00 77.19 186 PRO A N 1
ATOM 1449 C CA . PRO A 1 1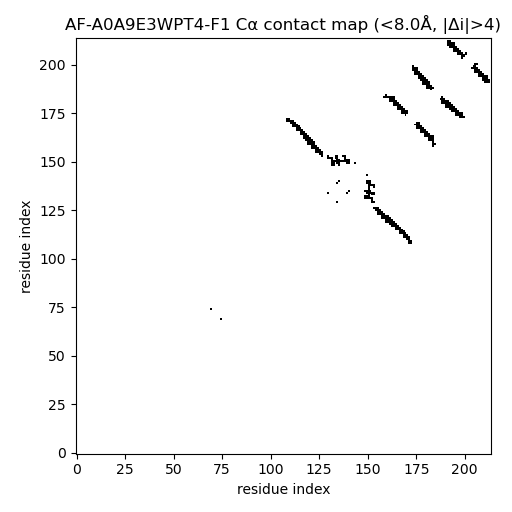86 ? 5.792 2.958 -15.800 1.00 77.19 186 PRO A CA 1
ATOM 1450 C C . PRO A 1 186 ? 4.349 3.091 -16.299 1.00 77.19 186 PRO A C 1
ATOM 1452 O O . PRO A 1 186 ? 3.649 4.032 -15.935 1.00 77.19 186 PRO A O 1
ATOM 1455 N N . ASP A 1 187 ? 3.927 2.179 -17.172 1.00 83.44 187 ASP A N 1
ATOM 1456 C CA . ASP A 1 187 ? 2.637 2.184 -17.861 1.00 83.44 187 ASP A CA 1
ATOM 1457 C C . ASP A 1 187 ? 1.550 1.403 -17.110 1.00 83.44 187 ASP A C 1
ATOM 1459 O O . ASP A 1 187 ? 0.360 1.658 -17.301 1.00 83.44 187 ASP A O 1
ATOM 1463 N N . SER A 1 188 ? 1.942 0.470 -16.240 1.00 84.31 188 SER A N 1
ATOM 1464 C CA . SER A 1 188 ? 1.020 -0.410 -15.531 1.00 84.31 188 SER A CA 1
ATOM 1465 C C . SER A 1 188 ? 1.497 -0.725 -14.111 1.00 84.31 188 SER A C 1
ATOM 1467 O O . SER A 1 188 ? 2.519 -1.366 -13.874 1.00 84.31 188 SER A O 1
ATOM 1469 N N . GLY A 1 189 ? 0.714 -0.280 -13.126 1.00 87.88 189 GLY A N 1
ATOM 1470 C CA . GLY A 1 189 ? 0.880 -0.701 -11.738 1.00 87.88 189 GLY A CA 1
ATOM 1471 C C . GLY A 1 189 ? 0.269 -2.083 -11.521 1.00 87.88 189 GLY A C 1
ATOM 1472 O O . GLY A 1 189 ? -0.853 -2.345 -11.955 1.00 87.88 189 GLY A O 1
ATOM 1473 N N . GLU A 1 190 ? 0.977 -2.961 -10.817 1.00 90.31 190 GLU A N 1
ATOM 1474 C CA . GLU A 1 190 ? 0.500 -4.309 -10.516 1.00 90.31 190 GLU A CA 1
ATOM 1475 C C . GLU A 1 190 ? 0.123 -4.444 -9.036 1.00 90.31 190 GLU A C 1
ATOM 1477 O O . GLU A 1 190 ? 0.904 -4.126 -8.135 1.00 90.31 190 GLU A O 1
ATOM 1482 N N . MET A 1 191 ? -1.073 -4.971 -8.773 1.00 91.75 191 MET A N 1
ATOM 1483 C CA . MET A 1 191 ? -1.508 -5.339 -7.427 1.00 91.75 191 MET A CA 1
ATOM 1484 C C . MET A 1 191 ? -0.983 -6.735 -7.088 1.00 91.75 191 MET A C 1
ATOM 1486 O O . MET A 1 191 ? -1.417 -7.725 -7.673 1.00 91.75 191 MET A O 1
ATOM 1490 N N . LYS A 1 192 ? -0.049 -6.828 -6.135 1.00 90.56 192 LYS A N 1
ATOM 1491 C CA . LYS A 1 192 ? 0.551 -8.114 -5.742 1.00 90.56 192 LYS A CA 1
ATOM 1492 C C . LYS A 1 192 ? -0.288 -8.821 -4.688 1.00 90.56 192 LYS A C 1
ATOM 1494 O O . LYS A 1 192 ? -0.834 -9.879 -4.962 1.00 90.56 192 LYS A O 1
ATOM 1499 N N . ASP A 1 193 ? -0.414 -8.213 -3.515 1.00 92.81 193 ASP A N 1
ATOM 1500 C CA . ASP A 1 193 ? -1.172 -8.771 -2.395 1.00 92.81 193 ASP A CA 1
ATOM 1501 C C . ASP A 1 193 ? -2.242 -7.770 -1.985 1.00 92.81 193 ASP A C 1
ATOM 1503 O O . ASP A 1 193 ? -1.916 -6.654 -1.590 1.00 92.81 193 ASP A O 1
ATOM 1507 N N . VAL A 1 194 ? -3.510 -8.155 -2.084 1.00 94.50 194 VAL A N 1
ATOM 1508 C CA . VAL A 1 194 ? -4.649 -7.352 -1.634 1.00 94.50 194 VAL A CA 1
ATOM 1509 C C . VAL A 1 194 ? -5.619 -8.291 -0.941 1.00 94.50 194 VAL A C 1
ATOM 1511 O O . VAL A 1 194 ? -6.388 -8.997 -1.594 1.00 94.50 194 VAL A O 1
ATOM 1514 N N . TYR A 1 195 ? -5.557 -8.326 0.387 1.00 94.94 195 TYR A N 1
ATOM 1515 C CA . TYR A 1 195 ? -6.399 -9.209 1.181 1.00 94.94 195 TYR A CA 1
ATOM 1516 C C . TYR A 1 195 ? -6.803 -8.584 2.510 1.00 94.94 195 TYR A C 1
ATOM 1518 O O . TYR A 1 195 ? -6.119 -7.725 3.076 1.00 94.94 195 TYR A O 1
ATOM 1526 N N . ILE A 1 196 ? -7.920 -9.088 3.016 1.00 94.94 196 ILE A N 1
ATOM 1527 C CA . ILE A 1 196 ? -8.388 -8.901 4.383 1.00 94.94 196 ILE A CA 1
ATOM 1528 C C . ILE A 1 196 ? -8.442 -10.290 5.012 1.00 94.94 196 ILE A C 1
ATOM 1530 O O . ILE A 1 196 ? -8.692 -11.277 4.325 1.00 94.94 196 ILE A O 1
ATOM 1534 N N . GLY A 1 197 ? -8.172 -10.401 6.301 1.00 94.81 197 GLY A N 1
ATOM 1535 C CA . GLY A 1 197 ? -8.222 -11.671 6.991 1.00 94.81 197 GLY A CA 1
ATOM 1536 C C . GLY A 1 197 ? -8.686 -11.559 8.424 1.00 94.81 197 GLY A C 1
ATOM 1537 O O . GLY A 1 197 ? -8.765 -10.470 8.985 1.00 94.81 197 GLY A O 1
ATOM 1538 N N . TRP A 1 198 ? -8.958 -12.719 9.001 1.00 94.75 198 TRP A N 1
ATOM 1539 C CA . TRP A 1 198 ? -9.352 -12.888 10.388 1.00 94.75 198 TRP A CA 1
ATOM 1540 C C . TRP A 1 198 ? -8.372 -13.844 11.052 1.00 94.75 198 TRP A C 1
ATOM 1542 O O . TRP A 1 198 ? -8.184 -14.973 10.593 1.00 94.75 198 TRP A O 1
ATOM 1552 N N . LYS A 1 199 ? -7.722 -13.355 12.099 1.00 90.69 199 LYS A N 1
ATOM 1553 C CA . LYS A 1 199 ? -6.927 -14.108 13.062 1.00 90.69 199 LYS A CA 1
ATOM 1554 C C . LYS A 1 199 ? -7.864 -14.704 14.116 1.00 90.69 199 LYS A C 1
ATOM 1556 O O . LYS A 1 199 ? -9.003 -14.271 14.257 1.00 90.69 199 LYS A O 1
ATOM 1561 N N . GLU A 1 200 ? -7.351 -15.678 14.860 1.00 89.31 200 GLU A N 1
ATOM 1562 C CA . GLU A 1 200 ? -8.037 -16.262 16.024 1.00 89.31 200 GLU A CA 1
ATOM 1563 C C . GLU A 1 200 ? -9.324 -17.028 15.689 1.00 89.31 200 GLU A C 1
ATOM 1565 O O . GLU A 1 200 ? -10.234 -17.154 16.506 1.00 89.31 200 GLU A O 1
ATOM 1570 N N . LEU A 1 201 ? -9.389 -17.619 14.495 1.00 88.44 201 LEU A N 1
ATOM 1571 C CA . LEU A 1 201 ? -10.403 -18.632 14.225 1.00 88.44 201 LEU A CA 1
ATOM 1572 C C . LEU A 1 201 ? -10.163 -19.864 15.110 1.00 88.44 201 LEU A C 1
ATOM 1574 O O . LEU A 1 201 ? -9.024 -20.088 15.544 1.00 88.44 201 LEU A O 1
ATOM 1578 N N . PRO A 1 202 ? -11.198 -20.693 15.356 1.00 90.81 202 PRO A N 1
ATOM 1579 C CA . PRO A 1 202 ? -11.044 -21.934 16.102 1.00 90.81 202 PRO A CA 1
ATOM 1580 C C . PRO A 1 202 ? -9.811 -22.711 15.633 1.00 90.81 202 PRO A C 1
ATOM 1582 O O . PRO A 1 202 ? -9.563 -22.827 14.431 1.00 90.81 202 PRO A O 1
ATOM 1585 N N . TYR A 1 203 ? -9.032 -23.222 16.589 1.00 90.25 203 TYR A N 1
ATOM 1586 C CA . TYR A 1 203 ? -7.740 -23.876 16.342 1.00 90.25 203 TYR A CA 1
ATOM 1587 C C . TYR A 1 203 ? -6.614 -22.936 15.864 1.00 90.25 203 TYR A C 1
ATOM 1589 O O . TYR A 1 203 ? -5.720 -23.372 15.139 1.00 90.25 203 TYR A O 1
ATOM 1597 N N . ASN A 1 204 ? -6.635 -21.662 16.277 1.00 84.50 204 ASN A N 1
ATOM 1598 C CA . ASN A 1 204 ? -5.630 -20.635 15.958 1.00 84.50 204 ASN A CA 1
ATOM 1599 C C . ASN A 1 204 ? -5.382 -20.467 14.451 1.00 84.50 204 ASN A C 1
ATOM 1601 O O . ASN A 1 204 ? -4.265 -20.185 14.008 1.00 84.50 204 ASN A O 1
ATOM 1605 N N . GLN A 1 205 ? -6.425 -20.654 13.648 1.00 90.88 205 GLN A N 1
ATOM 1606 C CA . GLN A 1 205 ? -6.323 -20.511 12.203 1.00 90.88 205 GLN A CA 1
ATOM 1607 C C . GLN A 1 205 ? -6.435 -19.037 11.799 1.00 90.88 205 GLN A C 1
ATOM 1609 O O . GLN A 1 205 ? -7.014 -18.212 12.508 1.00 90.88 205 GLN A O 1
ATOM 1614 N N . THR A 1 206 ? -5.864 -18.702 10.642 1.00 91.88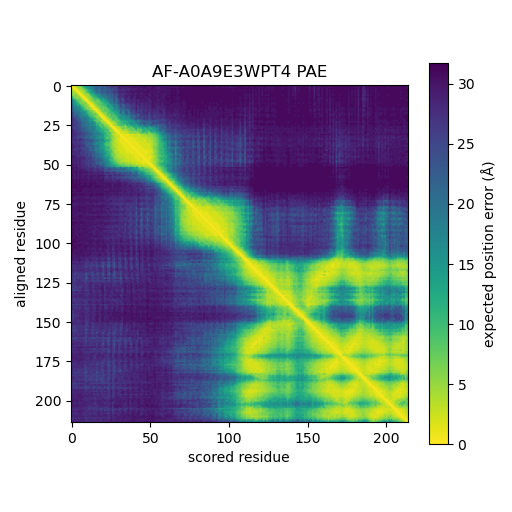 206 THR A N 1
ATOM 1615 C CA . THR A 1 206 ? -6.047 -17.394 10.006 1.00 91.88 206 THR A CA 1
ATOM 1616 C C . THR A 1 206 ? -6.701 -17.609 8.653 1.00 91.88 206 THR A C 1
ATOM 1618 O O . THR A 1 206 ? -6.153 -18.320 7.811 1.00 91.88 206 THR A O 1
ATOM 1621 N N . LEU A 1 207 ? -7.864 -17.001 8.440 1.00 92.50 207 LEU A N 1
ATOM 1622 C CA . LEU A 1 207 ? -8.518 -16.995 7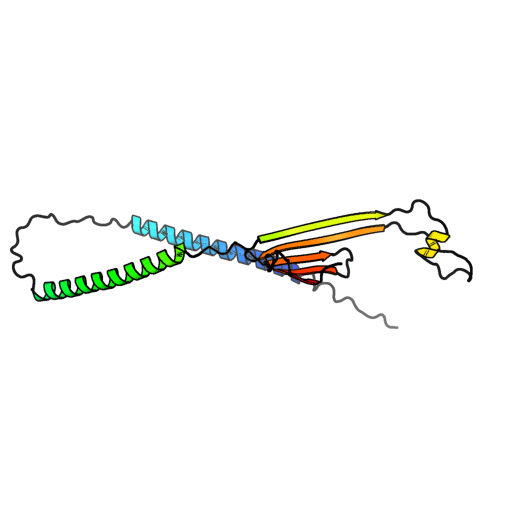.136 1.00 92.50 207 LEU A CA 1
ATOM 1623 C C . LEU A 1 207 ? -8.146 -15.705 6.426 1.00 92.50 207 LEU A C 1
ATOM 1625 O O . LEU A 1 207 ? -8.424 -14.625 6.938 1.00 92.50 207 LEU A O 1
ATOM 1629 N N . LEU A 1 208 ? -7.539 -15.822 5.250 1.00 94.38 208 LEU A N 1
ATOM 1630 C CA . LEU A 1 208 ? -7.256 -14.695 4.371 1.00 94.38 208 LEU A CA 1
ATOM 1631 C C . LEU A 1 208 ? -8.205 -14.760 3.178 1.00 94.38 208 LEU A C 1
ATOM 1633 O O . LEU A 1 208 ? -8.331 -15.798 2.530 1.00 94.38 208 LEU A O 1
ATOM 1637 N N . LEU A 1 209 ? -8.861 -13.644 2.892 1.00 94.38 209 LEU A N 1
ATOM 1638 C CA . LEU A 1 209 ? -9.756 -13.473 1.763 1.00 94.38 209 LEU A CA 1
ATOM 1639 C C . LEU A 1 209 ? -9.218 -12.364 0.861 1.00 94.38 209 LEU A C 1
ATOM 1641 O O . LEU A 1 209 ? -9.071 -11.214 1.280 1.00 94.38 209 LEU A O 1
ATOM 1645 N N . GLY A 1 210 ? -8.953 -12.706 -0.395 1.00 94.75 210 GLY A N 1
ATOM 1646 C CA . GLY A 1 210 ? -8.528 -11.749 -1.408 1.00 94.75 210 GLY A CA 1
ATOM 1647 C C . GLY A 1 210 ? -7.499 -12.324 -2.366 1.00 94.75 210 GLY A C 1
ATOM 1648 O O . GLY A 1 210 ? -7.346 -13.539 -2.500 1.00 94.75 210 GLY A O 1
ATOM 1649 N N . HIS A 1 211 ? -6.800 -11.422 -3.041 1.00 93.19 211 HIS A N 1
ATOM 1650 C CA . HIS A 1 211 ? -5.709 -11.766 -3.931 1.00 93.19 211 HIS A CA 1
ATOM 1651 C C . HIS A 1 211 ? -4.425 -11.903 -3.114 1.00 93.19 211 HIS A C 1
ATOM 1653 O O . HIS A 1 211 ? -3.930 -10.933 -2.537 1.00 93.19 211 HIS A O 1
ATOM 1659 N N . GLN A 1 212 ? -3.898 -13.121 -3.066 1.00 89.81 212 GLN A N 1
ATOM 1660 C CA . GLN A 1 212 ? -2.615 -13.418 -2.454 1.00 89.81 212 GLN A CA 1
ATOM 1661 C C . GLN A 1 212 ? -1.706 -14.009 -3.517 1.00 89.81 212 GLN A C 1
ATOM 1663 O O . GLN A 1 212 ? -2.070 -14.964 -4.210 1.00 89.81 212 GLN A O 1
ATOM 1668 N N . LYS A 1 213 ? -0.501 -13.461 -3.623 1.00 79.31 213 LYS A N 1
ATOM 1669 C CA . LYS A 1 213 ? 0.533 -14.068 -4.437 1.00 79.31 213 LYS A CA 1
ATOM 1670 C C . LYS A 1 213 ? 0.921 -15.418 -3.823 1.00 79.31 213 LYS A C 1
ATOM 1672 O O . LYS A 1 213 ? 1.320 -15.473 -2.660 1.00 79.31 213 LYS A O 1
ATOM 1677 N N . ARG A 1 214 ? 0.773 -16.490 -4.604 1.00 58.91 214 ARG A N 1
ATOM 1678 C CA . ARG A 1 214 ? 1.173 -17.850 -4.218 1.00 58.91 214 ARG A CA 1
ATOM 1679 C C . ARG A 1 214 ? 2.690 -18.025 -4.241 1.00 58.91 214 ARG A C 1
ATOM 1681 O O . ARG A 1 214 ? 3.345 -17.376 -5.093 1.00 58.91 214 ARG A O 1
#

Radius of gyration: 40.25 Å; Cα contacts (8 Å, |Δi|>4): 218; chains: 1; bounding box: 78×72×118 Å

Sequence (214 aa):
MNISCRTFSCCALAAGILSSLAGALTAQERDFSELLDRLNAAELRIQELESRDVPQHLPPIGASGNYASFDSSFDASMAGRLNRLESEWAVLRAAEMDKDEKKDDYVAPTKPTFKIGGRVHLDHWAFPESSDGIGYFENPTTNVPAGTLAGDDPENRWLFRRVRLEMSGDVLETMVWRMQLDFHAPDSGEMKDVYIGWKELPYNQTLLLGHQKR

Secondary structure (DSSP, 8-state):
---------SSSSSHHHHHHHHHHHHHHHHHHHHHHHHHHHHHHHHHHHHHS-----PPPS----------HHHHHHHHHHHHHHHHHHHHHHHHHHHHHHHHHT--PPPPPP-EEEEEEEEEEE--SS--HHHHHHHSB-TTS-TT---BPPPPPEEEEEEEEEEEEEEETTTEEEEEEEE--SSS--EEEEEEEEEEEETTTEEEEEEE---

Foldseek 3Di:
DDDDDDDDDDPPPVVVVVVVVVVVVVVVVVVVVVVVVVVVVVVVVVVVVVVPPDPPDDDDDDDDDPPPCPDVVVVVVVVVVVVVVVVVVVVVVVVVVVVVVVVVPDPPFDDKDKDKDWDWAKDKDDDPDDDQQRQLVQANDPPDDPPDSGHDGDDIDIFTPWTKIKMWIADTDFKIWIWIWTCRDVVDIDTADGWMWTADDPPRDIDIDDHHHD